Protein AF-A0A557P337-F1 (afdb_monomer)

Foldseek 3Di:
DDDDDDDPDPPPDPPDPDDCPPDVPSNVVVVVVPDVVPDPPVPPPPVVVVCLVVQLLVLQLVLLLLLQVLLVVQWDDDPVQDPVQVCQQACWDPDPPTFHHPVNVLSVCQLVQHKWKWFWDADPPHDQHTGTDTCRPPPCPVVDDVLRIFIDGRNVVCLNVLSSVLSSLLSVLVVVVVVLVVLLVDKDKDDPPVVVQVVPPVSVVVVVVLVVQVVVCVVVVHDGDDDPRMDIDRDDRDCVVSVVSNVVSLVSVCVSQQADSCSSVVDDPDDVPCPCVVRVVSSNVSSVVCCVPRVQVSVCSSRVDGMDGHPDCVVVVVVVVVLVVLVPDPPDDPVVSVVVVCVVPVVVVVPDDD

Nearest PDB structures (foldseek):
  8hds-assembly1_A  TM=4.581E-01  e=1.142E-03  uncultured cyanophage
  8qsy-assembly1_PK  TM=4.538E-01  e=1.205E-03  Haloferax tailed virus 1
  8qsy-assembly1_PH  TM=4.447E-01  e=1.415E-03  Haloferax tailed virus 1
  8qqn-assembly1_PG  TM=3.996E-01  e=2.693E-03  Haloferax tailed virus 1
  8qsy-assembly1_PL  TM=4.474E-01  e=3.520E-03  Haloferax tailed virus 1

Mean predicted aligned error: 17.04 Å

Radius of gyration: 32.94 Å; Cα contacts (8 Å, |Δi|>4): 319; chains: 1; bounding box: 82×85×85 Å

Structure (mmCIF, N/CA/C/O backbone):
data_AF-A0A557P337-F1
#
_entry.id   AF-A0A557P337-F1
#
loop_
_atom_site.group_PDB
_atom_site.id
_atom_site.type_symbol
_atom_site.label_atom_id
_atom_site.label_alt_id
_atom_site.label_comp_id
_atom_site.label_asym_id
_atom_site.label_entity_id
_atom_site.label_seq_id
_atom_site.pdbx_PDB_ins_code
_atom_site.Cartn_x
_atom_site.Cartn_y
_atom_site.Cartn_z
_atom_site.occupancy
_atom_site.B_iso_or_equiv
_atom_site.auth_seq_id
_atom_site.auth_comp_id
_atom_site.auth_asym_id
_atom_site.auth_atom_id
_atom_site.pdbx_PDB_model_num
ATOM 1 N N . MET A 1 1 ? -31.106 -47.497 -1.780 1.00 34.94 1 MET A N 1
ATOM 2 C CA . MET A 1 1 ? -29.790 -46.966 -2.194 1.00 34.94 1 MET A CA 1
ATOM 3 C C . MET A 1 1 ? -30.021 -45.484 -2.431 1.00 34.94 1 MET A C 1
ATOM 5 O O . MET A 1 1 ? -30.632 -45.158 -3.428 1.00 34.94 1 MET A O 1
ATOM 9 N N . GLY A 1 2 ? -29.837 -44.577 -1.480 1.00 29.23 2 GLY A N 1
ATOM 10 C CA . GLY A 1 2 ? -28.726 -44.469 -0.545 1.00 29.23 2 GLY A CA 1
ATOM 11 C C . GLY A 1 2 ? -27.628 -43.647 -1.212 1.00 29.23 2 GLY A C 1
ATOM 12 O O . GLY A 1 2 ? -26.842 -44.246 -1.936 1.00 29.23 2 GLY A O 1
ATOM 13 N N . LEU A 1 3 ? -27.640 -42.324 -0.988 1.00 29.17 3 LEU A N 1
ATOM 14 C CA . LEU A 1 3 ? -26.520 -41.493 -0.508 1.00 29.17 3 LEU A CA 1
ATOM 15 C C . LEU A 1 3 ? -26.587 -40.043 -1.027 1.00 29.17 3 LEU A C 1
ATOM 17 O O . LEU A 1 3 ? -26.638 -39.810 -2.231 1.00 29.17 3 LEU A O 1
ATOM 21 N N . TYR A 1 4 ? -26.474 -39.138 -0.050 1.00 33.56 4 TYR A N 1
ATOM 22 C CA . TYR A 1 4 ? -26.267 -37.685 -0.060 1.00 33.56 4 TYR A CA 1
ATOM 23 C C . TYR A 1 4 ? -27.489 -36.796 0.211 1.00 33.56 4 TYR A C 1
ATOM 25 O O . TYR A 1 4 ? -28.299 -36.492 -0.659 1.00 33.56 4 TYR A O 1
ATOM 33 N N . ASP A 1 5 ? -27.540 -36.434 1.496 1.00 32.97 5 ASP A N 1
ATOM 34 C CA . ASP A 1 5 ? -28.422 -35.531 2.220 1.00 32.97 5 ASP A CA 1
ATOM 35 C C . ASP A 1 5 ? -28.235 -34.057 1.822 1.00 32.97 5 ASP A C 1
ATOM 37 O O . ASP A 1 5 ? -27.108 -33.587 1.641 1.00 32.97 5 ASP A O 1
ATOM 41 N N . ASP A 1 6 ? -29.352 -33.329 1.783 1.00 35.75 6 ASP A N 1
ATOM 42 C CA . ASP A 1 6 ? -29.412 -31.866 1.827 1.00 35.75 6 ASP A CA 1
ATOM 43 C C . ASP A 1 6 ? -29.205 -31.355 3.273 1.00 35.75 6 ASP A C 1
ATOM 45 O O . ASP A 1 6 ? -29.556 -32.043 4.239 1.00 35.75 6 ASP A O 1
ATOM 49 N N . PRO A 1 7 ? -28.645 -30.146 3.465 1.00 35.78 7 PRO A N 1
ATOM 50 C CA . PRO A 1 7 ? -28.225 -29.650 4.768 1.00 35.78 7 PRO A CA 1
ATOM 51 C C . PRO A 1 7 ? -29.426 -29.140 5.576 1.00 35.78 7 PRO A C 1
ATOM 53 O O . PRO A 1 7 ? -29.801 -27.969 5.510 1.00 35.78 7 PRO A O 1
ATOM 56 N N . GLU A 1 8 ? -30.018 -30.009 6.393 1.00 33.16 8 GLU A N 1
ATOM 57 C CA . GLU A 1 8 ? -30.943 -29.570 7.434 1.00 33.16 8 GLU A CA 1
ATOM 58 C C . GLU A 1 8 ? -30.186 -28.829 8.547 1.00 33.16 8 GLU A C 1
ATOM 60 O O . GLU A 1 8 ? -29.365 -29.388 9.279 1.00 33.16 8 GLU A O 1
ATOM 65 N N . ASN A 1 9 ? -30.499 -27.536 8.649 1.00 34.59 9 ASN A N 1
ATOM 66 C CA . ASN A 1 9 ? -30.406 -26.674 9.824 1.00 34.59 9 ASN A CA 1
ATOM 67 C C . ASN A 1 9 ? -30.289 -27.436 11.158 1.00 34.59 9 ASN A C 1
ATOM 69 O O . ASN A 1 9 ? -31.284 -27.710 11.828 1.00 34.59 9 ASN A O 1
ATOM 73 N N . LYS A 1 10 ? -29.059 -27.651 11.632 1.00 34.62 10 LYS A N 1
ATOM 74 C CA . LYS A 1 10 ? -28.784 -27.859 13.060 1.00 34.62 10 LYS A CA 1
ATOM 75 C C . LYS A 1 10 ? -28.657 -26.505 13.756 1.00 34.62 10 LYS A C 1
ATOM 77 O O . LYS A 1 10 ? -27.609 -26.158 14.291 1.00 34.62 10 LYS A O 1
ATOM 82 N N . ALA A 1 11 ? -29.745 -25.739 13.747 1.00 31.20 11 ALA A N 1
ATOM 83 C CA . ALA A 1 11 ? -29.981 -24.759 14.793 1.00 31.20 11 ALA A CA 1
ATOM 84 C C . ALA A 1 11 ? -30.414 -25.560 16.023 1.00 31.20 11 ALA A C 1
ATOM 86 O O . ALA A 1 11 ? -31.522 -26.095 16.064 1.00 31.20 11 ALA A O 1
ATOM 87 N N . GLY A 1 12 ? -29.499 -25.719 16.981 1.00 31.58 12 GLY A N 1
ATOM 88 C CA . GLY A 1 12 ? -29.826 -26.276 18.286 1.00 31.58 12 GLY A CA 1
ATOM 89 C C . GLY A 1 12 ? -31.036 -25.540 18.852 1.00 31.58 12 GLY A C 1
ATOM 90 O O . GLY A 1 12 ? -31.069 -24.309 18.872 1.00 31.58 12 GLY A O 1
ATOM 91 N N . SER A 1 13 ? -32.047 -26.308 19.238 1.00 29.91 13 SER A N 1
ATOM 92 C CA . SER A 1 13 ? -33.270 -25.836 19.871 1.00 29.91 13 SER A CA 1
ATOM 93 C C . SER A 1 13 ? -32.951 -24.784 20.943 1.00 29.91 13 SER A C 1
ATOM 95 O O . SER A 1 13 ? -32.112 -25.057 21.805 1.00 29.91 13 SER A O 1
ATOM 97 N N . PRO A 1 14 ? -33.602 -23.607 20.957 1.00 35.69 14 PRO A N 1
ATOM 98 C CA . PRO A 1 14 ? -33.533 -22.728 22.108 1.00 35.69 14 PRO A CA 1
ATOM 99 C C . PRO A 1 14 ? -34.374 -23.389 23.200 1.00 35.69 14 PRO A C 1
ATOM 101 O O . PRO A 1 14 ? -35.597 -23.232 23.239 1.00 35.69 14 PRO A O 1
ATOM 104 N N . GLU A 1 15 ? -33.745 -24.207 24.046 1.00 41.22 15 GLU A N 1
ATOM 105 C CA . GLU A 1 15 ? -34.400 -24.700 25.251 1.00 41.22 15 GLU A CA 1
ATOM 106 C C . GLU A 1 15 ? -34.878 -23.483 26.044 1.00 41.22 15 GLU A C 1
ATOM 108 O O . GLU A 1 15 ? -34.106 -22.622 26.468 1.00 41.22 15 GLU A O 1
ATOM 113 N N . SER A 1 16 ? -36.200 -23.368 26.151 1.00 48.81 16 SER A N 1
ATOM 114 C CA . SER A 1 16 ? -36.841 -22.308 26.913 1.00 48.81 16 SER A CA 1
ATOM 115 C C . SER A 1 16 ? -36.387 -22.411 28.372 1.00 48.81 16 SER A C 1
ATOM 117 O O . SER A 1 16 ? -36.242 -23.529 28.875 1.00 48.81 16 SER A O 1
ATOM 119 N N . PRO A 1 17 ? -36.164 -21.286 29.073 1.00 47.34 17 PRO A N 1
ATOM 120 C CA . PRO A 1 17 ? -35.697 -21.327 30.452 1.00 47.34 17 PRO A CA 1
ATOM 121 C C . PRO A 1 17 ? -36.649 -22.171 31.321 1.00 47.34 17 PRO A C 1
ATOM 123 O O . PRO A 1 17 ? -37.870 -22.045 31.177 1.00 47.34 17 PRO A O 1
ATOM 126 N N . PRO A 1 18 ? -36.115 -23.030 32.213 1.00 49.88 18 PRO A N 1
ATOM 127 C CA . PRO A 1 18 ? -36.917 -23.965 32.989 1.00 49.88 18 PRO A CA 1
ATOM 128 C C . PRO A 1 18 ? -37.924 -23.231 33.878 1.00 49.88 18 PRO A C 1
ATOM 130 O O . PRO A 1 18 ? -37.608 -22.238 34.540 1.00 49.88 18 PRO A O 1
ATOM 133 N N . ASP A 1 19 ? -39.159 -23.733 33.875 1.00 50.38 19 ASP A N 1
ATOM 134 C CA . ASP A 1 19 ? -40.293 -23.103 34.541 1.00 50.38 19 ASP A CA 1
ATOM 135 C C . ASP A 1 19 ? -40.107 -23.080 36.070 1.00 50.38 19 ASP A C 1
ATOM 137 O O . ASP A 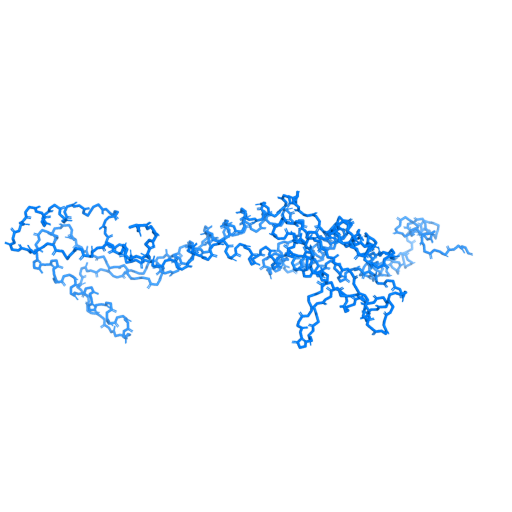1 19 ? -39.853 -24.113 36.704 1.00 50.38 19 ASP A O 1
ATOM 141 N N . LYS A 1 20 ? -40.292 -21.897 36.675 1.00 50.53 20 LYS A N 1
ATOM 142 C CA . LYS A 1 20 ? -40.057 -21.592 38.104 1.00 50.53 20 LYS A CA 1
ATOM 143 C C . LYS A 1 20 ? -40.798 -22.523 39.068 1.00 50.53 20 LYS A C 1
ATOM 145 O O . LYS A 1 20 ? -40.439 -22.581 40.242 1.00 50.53 20 LYS A O 1
ATOM 150 N N . LYS A 1 21 ? -41.858 -23.191 38.607 1.00 52.50 21 LYS A N 1
ATOM 151 C CA . LYS A 1 21 ? -42.740 -24.018 39.441 1.00 52.50 21 LYS A CA 1
ATOM 152 C C . LYS A 1 21 ? -42.392 -25.505 39.460 1.00 52.50 21 LYS A C 1
ATOM 154 O O . LYS A 1 21 ? -42.873 -26.194 40.351 1.00 52.50 21 LYS A O 1
ATOM 159 N N . SER A 1 22 ? -41.601 -26.003 38.508 1.00 50.44 22 SER A N 1
ATOM 160 C CA . SER A 1 22 ? -41.441 -27.454 38.322 1.00 50.44 22 SER A CA 1
ATOM 161 C C . SER A 1 22 ? -40.124 -28.018 38.852 1.00 50.44 22 SER A C 1
ATOM 163 O O . SER A 1 22 ? -40.104 -29.171 39.263 1.00 50.44 22 SER A O 1
ATOM 165 N N . ASN A 1 23 ? -39.045 -27.225 38.908 1.00 51.19 23 ASN A N 1
ATOM 166 C CA . ASN A 1 23 ? -37.750 -27.699 39.406 1.00 51.19 23 ASN A CA 1
ATOM 167 C C . ASN A 1 23 ? -36.907 -26.568 40.010 1.00 51.19 23 ASN A C 1
ATOM 169 O O . ASN A 1 23 ? -36.092 -25.929 39.340 1.00 51.19 23 ASN A O 1
ATOM 173 N N . PHE A 1 24 ? -37.104 -26.336 41.309 1.00 46.44 24 PHE A N 1
ATOM 174 C CA . PHE A 1 24 ? -36.411 -25.294 42.065 1.00 46.44 24 PHE A CA 1
ATOM 175 C C . PHE A 1 24 ? -34.887 -25.490 42.070 1.00 46.44 24 PHE A C 1
ATOM 177 O O . PHE A 1 24 ? -34.169 -24.518 41.889 1.00 46.44 24 PHE A O 1
ATOM 184 N N . GLU A 1 25 ? -34.380 -26.722 42.181 1.00 49.88 25 GLU A N 1
ATOM 185 C CA . GLU A 1 25 ? -32.931 -27.001 42.190 1.00 49.88 25 GLU A CA 1
ATOM 186 C C . GLU A 1 25 ? -32.251 -26.709 40.845 1.00 49.88 25 GLU A C 1
ATOM 188 O O . GLU A 1 25 ? -31.155 -26.154 40.817 1.00 49.88 25 GLU A O 1
ATOM 193 N N . VAL A 1 26 ? -32.915 -27.000 39.721 1.00 54.56 26 VAL A N 1
ATOM 194 C CA . VAL A 1 26 ? -32.393 -26.700 38.374 1.00 54.56 26 VAL A CA 1
ATOM 195 C C . VAL A 1 26 ? -32.390 -25.190 38.126 1.00 54.56 26 VAL A C 1
ATOM 197 O O . VAL A 1 26 ? -31.407 -24.640 37.635 1.00 54.56 26 VAL A O 1
ATOM 200 N N . TYR A 1 27 ? -33.451 -24.497 38.544 1.00 47.91 27 TYR A N 1
ATOM 201 C CA . TYR A 1 27 ? -33.547 -23.039 38.465 1.00 47.91 27 TYR A CA 1
ATOM 202 C C . TYR A 1 27 ? -32.544 -22.332 39.401 1.00 47.91 27 TYR A C 1
ATOM 204 O O . TYR A 1 27 ? -31.962 -21.308 39.045 1.00 47.91 27 TYR A O 1
ATOM 212 N N . TYR A 1 28 ? -32.289 -22.889 40.587 1.00 49.00 28 TYR A N 1
ATOM 213 C CA . TYR A 1 28 ? -31.330 -22.356 41.556 1.00 49.00 28 TYR A CA 1
ATOM 214 C C . TYR A 1 28 ? -29.878 -22.573 41.105 1.00 49.00 28 TYR A C 1
ATOM 216 O O . TYR A 1 28 ? -29.055 -21.661 41.204 1.00 49.00 28 TYR A O 1
ATOM 224 N N . ASN A 1 29 ? -29.577 -23.735 40.517 1.00 51.06 29 ASN A N 1
ATOM 225 C CA . ASN A 1 29 ? -28.289 -24.004 39.880 1.00 51.06 29 ASN A CA 1
ATOM 226 C C . ASN A 1 29 ? -28.072 -23.131 38.632 1.00 51.06 29 ASN A C 1
ATOM 228 O O . ASN A 1 29 ? -26.958 -22.664 38.425 1.00 51.06 29 ASN A O 1
ATOM 232 N N . PHE A 1 30 ? -29.123 -22.813 37.867 1.00 51.03 30 PHE A N 1
ATOM 233 C CA . PHE A 1 30 ? -29.066 -21.849 36.758 1.00 51.03 30 PHE A CA 1
ATOM 234 C C . PHE A 1 30 ? -28.708 -20.423 37.223 1.00 51.03 30 PHE A C 1
ATOM 236 O O . PHE A 1 30 ? -27.922 -19.739 36.573 1.00 51.03 30 PHE A O 1
ATOM 243 N N . ILE A 1 31 ? -29.226 -19.973 38.373 1.00 47.53 31 ILE A N 1
ATOM 244 C CA . ILE A 1 31 ? -28.885 -18.655 38.941 1.00 47.53 31 ILE A CA 1
ATOM 245 C C . ILE A 1 31 ? -27.456 -18.634 39.498 1.00 47.53 31 ILE A C 1
ATOM 247 O O . ILE A 1 31 ? -26.733 -17.666 39.269 1.00 47.53 31 ILE A O 1
ATOM 251 N N . ARG A 1 32 ? -27.022 -19.696 40.192 1.00 43.66 32 ARG A N 1
ATOM 252 C CA . ARG A 1 32 ? -25.643 -19.821 40.703 1.00 43.66 32 ARG A CA 1
ATOM 253 C C . ARG A 1 32 ? -24.601 -20.004 39.602 1.00 43.66 32 ARG A C 1
ATOM 255 O O . ARG A 1 32 ? -23.463 -19.592 39.791 1.00 43.66 32 ARG A O 1
ATOM 262 N N . ALA A 1 33 ? -24.983 -20.585 38.464 1.00 40.66 33 ALA A N 1
ATOM 263 C CA . ALA A 1 33 ? -24.116 -20.750 37.301 1.00 40.66 33 ALA A CA 1
ATOM 264 C C . ALA A 1 33 ? -23.772 -19.425 36.600 1.00 40.66 33 ALA A C 1
ATOM 266 O O . ALA A 1 33 ? -22.958 -19.433 35.678 1.00 40.66 33 ALA A O 1
ATOM 267 N N . LYS A 1 34 ? -24.318 -18.283 37.045 1.00 41.25 34 LYS A N 1
ATOM 268 C CA . LYS A 1 34 ? -23.839 -16.949 36.665 1.00 41.25 34 LYS A CA 1
ATOM 269 C C . LYS A 1 34 ? -22.479 -16.639 37.311 1.00 41.25 34 LYS A C 1
ATOM 271 O O . LYS A 1 34 ? -22.347 -15.702 38.095 1.00 41.25 34 LYS A O 1
ATOM 276 N N . SER A 1 35 ? -21.450 -17.400 36.935 1.00 41.38 35 SER A N 1
ATOM 277 C CA . SER A 1 35 ? -20.101 -16.839 36.813 1.00 41.38 35 SER A CA 1
ATOM 278 C C . SER A 1 35 ? -20.183 -15.568 35.953 1.00 41.38 35 SER A C 1
ATOM 280 O O . SER A 1 35 ? -21.056 -15.498 35.083 1.00 41.38 35 SER A O 1
ATOM 282 N N . PRO A 1 36 ? -19.293 -14.576 36.133 1.00 41.41 36 PRO A N 1
ATOM 283 C CA . PRO A 1 36 ? -19.249 -13.376 35.287 1.00 41.41 36 PRO A CA 1
ATOM 284 C C . PRO A 1 36 ? -19.250 -13.692 33.778 1.00 41.41 36 PRO A C 1
ATOM 286 O O . PRO A 1 36 ? -19.770 -12.918 32.983 1.00 41.41 36 PRO A O 1
ATOM 289 N N . GLU A 1 37 ? -18.738 -14.869 33.413 1.00 40.44 37 GLU A N 1
ATOM 290 C CA . GLU A 1 37 ? -18.695 -15.450 32.065 1.00 40.44 37 GLU A CA 1
ATOM 291 C C . GLU A 1 37 ? -20.073 -15.838 31.483 1.00 40.44 37 GLU A C 1
ATOM 293 O O . GLU A 1 37 ? -20.232 -15.875 30.269 1.00 40.44 37 GLU A O 1
ATOM 298 N N . ASN A 1 38 ? -21.078 -16.095 32.331 1.00 37.69 38 ASN A N 1
ATOM 299 C CA . ASN A 1 38 ? -22.418 -16.583 31.961 1.00 37.69 38 ASN A CA 1
ATOM 300 C C . ASN A 1 38 ? -23.526 -15.535 32.163 1.00 37.69 38 ASN A C 1
ATOM 302 O O . ASN A 1 38 ? -24.721 -15.846 32.086 1.00 37.69 38 ASN A O 1
ATOM 306 N N . LEU A 1 39 ? -23.166 -14.280 32.449 1.00 38.19 39 LEU A N 1
ATOM 307 C CA . LEU A 1 39 ? -24.101 -13.177 32.248 1.00 38.19 39 LEU A CA 1
ATOM 308 C C . LEU A 1 39 ? -24.480 -13.152 30.761 1.00 38.19 39 LEU A C 1
ATOM 310 O O . LEU A 1 39 ? -23.627 -13.467 29.931 1.00 38.19 39 LEU A O 1
ATOM 314 N N . PRO A 1 40 ? -25.724 -12.795 30.387 1.00 33.44 40 PRO A N 1
ATOM 315 C CA . PRO A 1 40 ? -26.016 -12.501 28.998 1.00 33.44 40 PRO A CA 1
ATOM 316 C C . PRO A 1 40 ? -25.141 -11.309 28.623 1.00 33.44 40 PRO A C 1
ATOM 318 O O . PRO A 1 40 ? -25.496 -10.155 28.867 1.00 33.44 40 PRO A O 1
ATOM 321 N N . VAL A 1 41 ? -23.973 -11.601 28.048 1.00 37.94 41 VAL A N 1
ATOM 322 C CA . VAL A 1 41 ? -23.328 -10.718 27.097 1.00 37.94 41 VAL A CA 1
ATOM 323 C C . VAL A 1 41 ? -24.462 -10.422 26.141 1.00 37.94 41 VAL A C 1
ATOM 325 O O . VAL A 1 41 ? -24.949 -11.329 25.463 1.00 37.94 41 VAL A O 1
ATOM 328 N N . ILE A 1 42 ? -24.995 -9.198 26.206 1.00 31.62 42 ILE A N 1
ATOM 329 C CA . ILE A 1 42 ? -25.848 -8.670 25.150 1.00 31.62 42 ILE A CA 1
ATOM 330 C C . ILE A 1 42 ? -25.021 -8.970 23.925 1.00 31.62 42 ILE A C 1
ATOM 332 O O . ILE A 1 42 ? -23.938 -8.403 23.822 1.00 31.62 42 ILE A O 1
ATOM 336 N N . THR A 1 43 ? -25.432 -9.973 23.149 1.00 33.75 43 THR A N 1
ATOM 337 C CA . THR A 1 43 ? -24.638 -10.532 22.068 1.00 33.75 43 THR A CA 1
ATOM 338 C C . THR A 1 43 ? -24.225 -9.350 21.222 1.00 33.75 43 THR A C 1
ATOM 340 O O . THR A 1 43 ? -25.038 -8.824 20.459 1.00 33.75 43 THR A O 1
ATOM 343 N N . GLU A 1 44 ? -22.989 -8.886 21.407 1.00 34.56 44 GLU A N 1
ATOM 344 C CA . GLU A 1 44 ? -22.312 -8.115 20.399 1.00 34.56 44 GLU A CA 1
ATOM 345 C C . GLU A 1 44 ? -22.191 -9.146 19.293 1.00 34.56 44 GLU A C 1
ATOM 347 O O . GLU A 1 44 ? -21.296 -9.985 19.272 1.00 34.56 44 GLU A O 1
ATOM 352 N N . PHE A 1 45 ? -23.188 -9.149 18.409 1.00 34.78 45 PHE A N 1
ATOM 353 C CA . PHE A 1 45 ? -22.917 -9.464 17.030 1.00 34.78 45 PHE A CA 1
ATOM 354 C C . PHE A 1 45 ? -21.740 -8.552 16.718 1.00 34.78 45 PHE A C 1
ATOM 356 O O . PHE A 1 45 ? -21.904 -7.331 16.728 1.00 34.78 45 PHE A O 1
ATOM 363 N N . ASP A 1 46 ? -20.543 -9.123 16.662 1.00 42.44 46 ASP A N 1
ATOM 364 C CA . ASP A 1 46 ? -19.341 -8.384 16.351 1.00 42.44 46 ASP A CA 1
ATOM 365 C C . ASP A 1 46 ? -19.187 -8.476 14.833 1.00 42.44 46 ASP A C 1
ATOM 367 O O . ASP A 1 46 ? -18.542 -9.406 14.338 1.00 42.44 46 ASP A O 1
ATOM 371 N N . PRO A 1 47 ? -19.824 -7.581 14.044 1.00 42.59 47 PRO A N 1
ATOM 372 C CA . PRO A 1 47 ? -19.665 -7.587 12.595 1.00 42.59 47 PRO A CA 1
ATOM 373 C C . PRO A 1 47 ? -18.193 -7.412 12.194 1.00 42.59 47 PRO A C 1
ATOM 375 O O . PRO A 1 47 ? -17.854 -7.642 11.036 1.00 42.59 47 PRO A O 1
ATOM 378 N N . PHE A 1 48 ? -17.316 -7.035 13.136 1.00 50.41 48 PHE A N 1
ATOM 379 C CA . PHE A 1 48 ? -15.891 -6.866 12.923 1.00 50.41 48 PHE A CA 1
ATOM 380 C C . PHE A 1 48 ? -15.128 -8.199 12.850 1.00 50.41 48 PHE A C 1
ATOM 382 O O . PHE A 1 48 ? -14.149 -8.276 12.117 1.00 50.41 48 PHE A O 1
ATOM 389 N N . ALA A 1 49 ? -15.589 -9.291 13.470 1.00 47.06 49 ALA A N 1
ATOM 390 C CA . ALA A 1 49 ? -14.879 -10.574 13.374 1.00 47.06 49 ALA A CA 1
ATOM 391 C C . ALA A 1 49 ? -14.835 -11.120 11.928 1.00 47.06 49 ALA A C 1
ATOM 393 O O . ALA A 1 49 ? -13.792 -11.579 11.468 1.00 47.06 49 ALA A O 1
ATOM 394 N N . LEU A 1 50 ? -15.936 -10.981 11.175 1.00 49.12 50 LEU A N 1
ATOM 395 C CA . LEU A 1 50 ? -16.006 -11.295 9.736 1.00 49.12 50 LEU A CA 1
ATOM 396 C C . LEU A 1 50 ? -15.323 -10.232 8.854 1.00 49.12 50 LEU A C 1
ATOM 398 O O . LEU A 1 50 ? -15.062 -10.480 7.679 1.00 49.12 50 LEU A O 1
ATOM 402 N N . ALA A 1 51 ? -15.038 -9.051 9.406 1.00 66.19 51 ALA A N 1
ATOM 403 C CA . ALA A 1 51 ? -14.414 -7.948 8.689 1.00 66.19 51 ALA A CA 1
ATOM 404 C C . ALA A 1 51 ? -12.895 -7.868 8.885 1.00 66.19 51 ALA A C 1
ATOM 406 O O . ALA A 1 51 ? -12.277 -7.111 8.150 1.00 66.19 51 ALA A O 1
ATOM 407 N N . ARG A 1 52 ? -12.280 -8.613 9.819 1.00 79.31 52 ARG A N 1
ATOM 408 C CA . ARG A 1 52 ? -10.834 -8.500 10.100 1.00 79.31 52 ARG A CA 1
ATOM 409 C C . ARG A 1 52 ? -9.986 -8.823 8.875 1.00 79.31 52 ARG A C 1
ATOM 411 O O . ARG A 1 52 ? -9.240 -7.967 8.421 1.00 79.31 52 ARG A O 1
ATOM 418 N N . THR A 1 53 ? -10.141 -10.021 8.312 1.00 78.94 53 THR A N 1
ATOM 419 C CA . THR A 1 53 ? -9.385 -10.447 7.122 1.00 78.94 53 THR A CA 1
ATOM 420 C C . THR A 1 53 ? -9.640 -9.506 5.951 1.00 78.94 53 THR A C 1
ATOM 422 O O . THR A 1 53 ? -8.708 -8.956 5.382 1.00 78.94 53 THR A O 1
ATOM 425 N N . ARG A 1 54 ? -10.913 -9.195 5.683 1.00 77.88 54 ARG A N 1
ATOM 426 C CA . ARG A 1 54 ? -11.297 -8.279 4.604 1.00 77.88 54 ARG A CA 1
ATOM 427 C C . ARG A 1 54 ? -10.762 -6.856 4.800 1.00 77.88 54 ARG A C 1
ATOM 429 O O . ARG A 1 54 ? -10.435 -6.188 3.828 1.00 77.88 54 ARG A O 1
ATOM 436 N N . TYR A 1 55 ? -10.697 -6.369 6.037 1.00 81.75 55 TYR A N 1
ATOM 437 C CA . TYR A 1 55 ? -10.104 -5.074 6.363 1.00 81.75 55 TYR A CA 1
ATOM 438 C C . TYR A 1 55 ? -8.608 -5.081 6.069 1.00 81.75 55 TYR A C 1
ATOM 440 O O . TYR A 1 55 ? -8.126 -4.150 5.433 1.00 81.75 55 TYR A O 1
ATOM 448 N N . ILE A 1 56 ? -7.899 -6.126 6.505 1.00 84.56 56 ILE A N 1
ATOM 449 C CA . ILE A 1 56 ? -6.461 -6.284 6.275 1.00 84.56 56 ILE A CA 1
ATOM 450 C C . ILE A 1 56 ? -6.177 -6.324 4.768 1.00 84.56 56 ILE A C 1
ATOM 452 O O . ILE A 1 56 ? -5.386 -5.517 4.289 1.00 84.56 56 ILE A O 1
ATOM 456 N N . GLU A 1 57 ? -6.893 -7.164 4.015 1.00 83.50 57 GLU A N 1
ATOM 457 C CA . GLU A 1 57 ? -6.780 -7.262 2.552 1.00 83.50 57 GLU A CA 1
ATOM 458 C C . GLU A 1 57 ? -6.989 -5.902 1.868 1.00 83.50 57 GLU A C 1
ATOM 460 O O . GLU A 1 57 ? -6.178 -5.473 1.047 1.00 83.50 57 GLU A O 1
ATOM 465 N N . ILE A 1 58 ? -8.068 -5.188 2.217 1.00 81.00 58 ILE A N 1
ATOM 466 C CA . ILE A 1 58 ? -8.361 -3.866 1.645 1.00 81.00 58 ILE A CA 1
ATOM 467 C C . ILE A 1 58 ? -7.265 -2.864 2.018 1.00 81.00 58 ILE A C 1
ATOM 469 O O . ILE A 1 58 ? -6.803 -2.125 1.154 1.00 81.00 58 ILE A O 1
ATOM 473 N N . ALA A 1 59 ? -6.828 -2.836 3.278 1.00 84.38 59 ALA A N 1
ATOM 474 C CA . ALA A 1 59 ? -5.826 -1.887 3.753 1.00 84.38 59 ALA A CA 1
ATOM 475 C C . ALA A 1 59 ? -4.461 -2.097 3.080 1.00 84.38 59 ALA A C 1
ATOM 477 O O . ALA A 1 59 ? -3.818 -1.124 2.686 1.00 84.38 59 ALA A O 1
ATOM 478 N N . ILE A 1 60 ? -4.044 -3.353 2.895 1.00 88.00 60 ILE A N 1
ATOM 479 C CA . ILE A 1 60 ? -2.808 -3.706 2.187 1.00 88.00 60 ILE A CA 1
ATOM 480 C C . ILE A 1 60 ? -2.902 -3.316 0.713 1.00 88.00 60 ILE A C 1
ATOM 482 O O . ILE A 1 60 ? -1.997 -2.655 0.202 1.00 88.00 60 ILE A O 1
ATOM 486 N N . ARG A 1 61 ? -4.006 -3.656 0.034 1.00 87.19 61 ARG A N 1
ATOM 487 C CA . ARG A 1 61 ? -4.218 -3.297 -1.378 1.00 87.19 61 ARG A CA 1
ATOM 488 C C . ARG A 1 61 ? -4.224 -1.787 -1.592 1.00 87.19 61 ARG A C 1
ATOM 490 O O . ARG A 1 61 ? -3.582 -1.303 -2.518 1.00 87.19 61 ARG A O 1
ATOM 497 N N . GLU A 1 62 ? -4.895 -1.035 -0.724 1.00 84.12 62 GLU A N 1
ATOM 498 C CA . GLU A 1 62 ? -4.897 0.433 -0.758 1.00 84.12 62 GLU A CA 1
ATOM 499 C C . GLU A 1 62 ? -3.497 1.012 -0.513 1.00 84.12 62 GLU A C 1
ATOM 501 O O . GLU A 1 62 ? -3.072 1.935 -1.212 1.00 84.12 62 GLU A O 1
ATOM 506 N N . LEU A 1 63 ? -2.741 0.449 0.438 1.00 86.75 63 LEU A N 1
ATOM 507 C CA . LEU A 1 63 ? -1.368 0.869 0.701 1.00 86.75 63 LEU A CA 1
ATOM 508 C C . LEU A 1 63 ? -0.467 0.611 -0.513 1.00 86.75 63 LEU A C 1
ATOM 510 O O . LEU A 1 63 ? 0.218 1.532 -0.955 1.00 86.75 63 LEU A O 1
ATOM 514 N N . TYR A 1 64 ? -0.488 -0.594 -1.086 1.00 91.44 64 TYR A N 1
ATOM 515 C CA . TYR A 1 64 ? 0.305 -0.906 -2.276 1.00 91.44 64 TYR A CA 1
ATOM 516 C C . TYR A 1 64 ? -0.119 -0.093 -3.490 1.00 91.44 64 TYR A C 1
ATOM 518 O O . TYR A 1 64 ? 0.749 0.427 -4.184 1.00 91.44 64 TYR A O 1
ATOM 526 N N . SER A 1 65 ? -1.421 0.101 -3.703 1.00 87.19 65 SER A N 1
ATOM 527 C CA . SER A 1 65 ? -1.946 1.004 -4.729 1.00 87.19 65 SER A CA 1
ATOM 528 C C . SER A 1 65 ? -1.335 2.397 -4.582 1.00 87.19 65 SER A C 1
ATOM 530 O O . SER A 1 65 ? -0.696 2.904 -5.507 1.00 87.19 65 SER A O 1
ATOM 532 N N . ARG A 1 66 ? -1.411 2.991 -3.384 1.00 86.88 66 ARG A N 1
ATOM 533 C CA . ARG A 1 66 ? -0.836 4.315 -3.127 1.00 86.88 66 ARG A CA 1
ATOM 534 C C . ARG A 1 66 ? 0.673 4.342 -3.369 1.00 86.88 66 ARG A C 1
ATOM 536 O O . ARG A 1 66 ? 1.153 5.282 -4.002 1.00 86.88 66 ARG A O 1
ATOM 543 N N . ILE A 1 67 ? 1.417 3.348 -2.879 1.00 89.81 67 ILE A N 1
ATOM 544 C CA . ILE A 1 67 ? 2.872 3.242 -3.080 1.00 89.81 67 ILE A CA 1
ATOM 545 C C . ILE A 1 67 ? 3.184 3.196 -4.576 1.00 89.81 67 ILE A C 1
ATOM 547 O O . ILE A 1 67 ? 3.957 4.018 -5.061 1.00 89.81 67 ILE A O 1
ATOM 551 N N . MET A 1 68 ? 2.556 2.284 -5.316 1.00 91.44 68 MET A N 1
ATOM 552 C CA . MET A 1 68 ? 2.840 2.076 -6.730 1.00 91.44 68 MET A CA 1
ATOM 553 C C . MET A 1 68 ? 2.481 3.293 -7.587 1.00 91.44 68 MET A C 1
ATOM 555 O O . MET A 1 68 ? 3.293 3.710 -8.410 1.00 91.44 68 MET A O 1
ATOM 559 N N . TYR A 1 69 ? 1.318 3.914 -7.371 1.00 89.69 69 TYR A N 1
ATOM 560 C CA . TYR A 1 69 ? 0.936 5.121 -8.110 1.00 89.69 69 TYR A CA 1
ATOM 561 C C . TYR A 1 69 ? 1.830 6.320 -7.773 1.00 89.69 69 TYR A C 1
ATOM 563 O O . TYR A 1 69 ? 2.246 7.038 -8.677 1.00 89.69 69 TYR A O 1
ATOM 571 N N . THR A 1 70 ? 2.225 6.483 -6.506 1.00 87.38 70 THR A N 1
ATOM 572 C CA . THR A 1 70 ? 3.199 7.521 -6.118 1.00 87.38 70 THR A CA 1
ATOM 573 C C . THR A 1 70 ? 4.564 7.274 -6.762 1.00 87.38 70 THR A C 1
ATOM 575 O O . THR A 1 70 ? 5.278 8.211 -7.117 1.00 87.38 70 THR A O 1
ATOM 578 N N . THR A 1 71 ? 4.960 6.011 -6.910 1.00 88.62 71 THR A N 1
ATOM 579 C CA . THR A 1 71 ? 6.194 5.651 -7.609 1.00 88.62 71 THR A CA 1
ATOM 580 C C . THR A 1 71 ? 6.085 5.913 -9.112 1.00 88.62 71 THR A C 1
ATOM 582 O O . THR A 1 71 ? 7.033 6.431 -9.690 1.00 88.62 71 THR A O 1
ATOM 585 N N . LEU A 1 72 ? 4.940 5.644 -9.747 1.00 88.50 72 LEU A N 1
ATOM 586 C CA . LEU A 1 72 ? 4.717 5.962 -11.164 1.00 88.50 72 LEU A CA 1
ATOM 587 C C . LEU A 1 72 ? 4.844 7.459 -11.469 1.00 88.50 72 LEU A C 1
ATOM 589 O O . LEU A 1 72 ? 5.370 7.819 -12.521 1.00 88.50 72 LEU A O 1
ATOM 593 N N . ASP A 1 73 ? 4.414 8.332 -10.558 1.00 85.94 73 ASP A N 1
ATOM 594 C CA . ASP A 1 73 ? 4.467 9.783 -10.771 1.00 85.94 73 ASP A CA 1
ATOM 595 C C . ASP A 1 73 ? 5.899 10.304 -10.981 1.00 85.94 73 ASP A C 1
ATOM 597 O O . ASP A 1 73 ? 6.113 11.264 -11.733 1.00 85.94 73 ASP A O 1
ATOM 601 N N . ILE A 1 74 ? 6.896 9.646 -10.378 1.00 85.75 74 ILE A N 1
ATOM 602 C CA . ILE A 1 74 ? 8.312 10.005 -10.528 1.00 85.75 74 ILE A CA 1
ATOM 603 C C . ILE A 1 74 ? 8.991 9.331 -11.727 1.00 85.75 74 ILE A C 1
ATOM 605 O O . ILE A 1 74 ? 10.155 9.622 -11.987 1.00 85.75 74 ILE A O 1
ATOM 609 N N . VAL A 1 75 ? 8.304 8.465 -12.478 1.00 87.25 75 VAL A N 1
ATOM 610 C CA . VAL A 1 75 ? 8.871 7.794 -13.658 1.00 87.25 75 VAL A CA 1
ATOM 611 C C . VAL A 1 75 ? 8.834 8.724 -14.870 1.00 87.25 75 VAL A C 1
ATOM 613 O O . VAL A 1 75 ? 7.813 9.350 -15.169 1.00 87.25 75 VAL A O 1
ATOM 616 N N . SER A 1 76 ? 9.961 8.824 -15.571 1.00 86.81 76 SER A N 1
ATOM 617 C CA . SER A 1 76 ? 10.076 9.483 -16.868 1.00 86.81 76 SER A CA 1
ATOM 618 C C . SER A 1 76 ? 9.616 8.522 -17.961 1.00 86.81 76 SER A C 1
ATOM 620 O O . SER A 1 76 ? 10.078 7.385 -18.031 1.00 86.81 76 SER A O 1
ATOM 622 N N . ILE A 1 77 ? 8.673 8.963 -18.792 1.00 87.75 77 ILE A N 1
ATOM 623 C CA . ILE A 1 77 ? 8.109 8.139 -19.865 1.00 87.75 77 ILE A CA 1
ATOM 624 C C . ILE A 1 77 ? 8.939 8.385 -21.131 1.00 87.75 77 ILE A C 1
ATOM 626 O O . ILE A 1 77 ? 8.998 9.538 -21.560 1.00 87.75 77 ILE A O 1
ATOM 630 N N . PRO A 1 78 ? 9.522 7.345 -21.753 1.00 86.44 78 PRO A N 1
ATOM 631 C CA . PRO A 1 78 ? 10.225 7.476 -23.025 1.00 86.44 78 PRO A CA 1
ATOM 632 C C . PRO A 1 78 ? 9.346 8.084 -24.125 1.00 86.44 78 PRO A C 1
ATOM 634 O O . PRO A 1 78 ? 8.184 7.692 -24.301 1.00 86.44 78 PRO A O 1
ATOM 637 N N . ASP A 1 79 ? 9.923 8.996 -24.910 1.00 83.19 79 ASP A N 1
ATOM 638 C CA . ASP A 1 79 ? 9.229 9.690 -26.006 1.00 83.19 79 ASP A CA 1
ATOM 639 C C . ASP A 1 79 ? 8.671 8.719 -27.055 1.00 83.19 79 ASP A C 1
ATOM 641 O O . ASP A 1 79 ? 7.610 8.959 -27.633 1.00 83.19 79 ASP A O 1
ATOM 645 N N . GLU A 1 80 ? 9.350 7.589 -27.258 1.00 84.50 80 GLU A N 1
ATOM 646 C CA . GLU A 1 80 ? 8.951 6.536 -28.193 1.00 84.50 80 GLU A CA 1
ATOM 647 C C . GLU A 1 80 ? 7.587 5.925 -27.842 1.00 84.50 80 GLU A C 1
ATOM 649 O O . GLU A 1 80 ? 6.811 5.570 -28.731 1.00 84.50 80 GLU A O 1
ATOM 654 N N . ILE A 1 81 ? 7.262 5.822 -26.550 1.00 84.50 81 ILE A N 1
ATOM 655 C CA . ILE A 1 81 ? 5.980 5.295 -26.070 1.00 84.50 81 ILE A CA 1
ATOM 656 C C . ILE A 1 81 ? 4.922 6.395 -26.126 1.00 84.50 81 ILE A C 1
ATOM 658 O O . ILE A 1 81 ? 3.821 6.184 -26.632 1.00 84.50 81 ILE A O 1
ATOM 662 N N . GLY A 1 82 ? 5.254 7.577 -25.607 1.00 83.25 82 GLY A N 1
ATOM 663 C CA . GLY A 1 82 ? 4.315 8.678 -25.439 1.00 83.25 82 GLY A CA 1
ATOM 664 C C . GLY A 1 82 ? 3.334 8.472 -24.273 1.00 83.25 82 GLY A C 1
ATOM 665 O O . GLY A 1 82 ? 2.838 7.380 -23.985 1.00 83.25 82 GLY A O 1
ATOM 666 N N . SER A 1 83 ? 2.988 9.570 -23.600 1.00 83.75 83 SER A N 1
ATOM 667 C CA . SER A 1 83 ? 2.168 9.568 -22.374 1.00 83.75 83 SER A CA 1
ATOM 668 C C . SER A 1 83 ? 0.763 8.970 -22.547 1.00 83.75 83 SER A C 1
ATOM 670 O O . SER A 1 83 ? 0.216 8.349 -21.632 1.00 83.75 83 SER A O 1
ATOM 672 N N . SER A 1 84 ? 0.165 9.115 -23.732 1.00 84.62 84 SER A N 1
ATOM 673 C CA . SER A 1 84 ? -1.164 8.567 -24.047 1.00 84.62 84 SER A CA 1
ATOM 674 C C . SER A 1 84 ? -1.172 7.036 -24.120 1.00 84.62 84 SER A C 1
ATOM 676 O O . SER A 1 84 ? -2.165 6.412 -23.750 1.00 84.62 84 SER A O 1
ATOM 678 N N . ASP A 1 85 ? -0.110 6.422 -24.634 1.00 85.44 85 ASP A N 1
ATOM 679 C CA . ASP A 1 85 ? -0.056 4.968 -24.811 1.00 85.44 85 ASP A CA 1
ATOM 680 C C . ASP A 1 85 ? 0.412 4.279 -23.527 1.00 85.44 85 ASP A C 1
ATOM 682 O O . ASP A 1 85 ? -0.163 3.258 -23.131 1.00 85.44 85 ASP A O 1
ATOM 686 N N . PHE A 1 86 ? 1.332 4.921 -22.800 1.00 87.25 86 PHE A N 1
ATOM 687 C CA . PHE A 1 86 ? 1.687 4.542 -21.437 1.00 87.25 86 PHE A CA 1
ATOM 688 C C . PHE A 1 86 ? 0.456 4.534 -20.521 1.00 87.25 86 PHE A C 1
ATOM 690 O O . PHE A 1 86 ? 0.147 3.519 -19.896 1.00 87.25 86 PHE A O 1
ATOM 697 N N . SER A 1 87 ? -0.312 5.630 -20.498 1.00 86.44 87 SER A N 1
ATOM 698 C CA . SER A 1 87 ? -1.454 5.748 -19.584 1.00 86.44 87 SER A CA 1
ATOM 699 C C . SER A 1 87 ? -2.549 4.710 -19.844 1.00 86.44 87 SER A C 1
ATOM 701 O O . SER A 1 87 ? -3.083 4.140 -18.898 1.00 86.44 87 SER A O 1
ATOM 703 N N . LYS A 1 88 ? -2.846 4.394 -21.111 1.00 85.69 88 LYS A N 1
ATOM 704 C CA . LYS A 1 88 ? -3.827 3.351 -21.459 1.00 85.69 88 LYS A CA 1
ATOM 705 C C . LYS A 1 88 ? -3.412 1.935 -21.080 1.00 85.69 88 LYS A C 1
ATOM 707 O O . LYS A 1 88 ? -4.277 1.070 -20.992 1.00 85.69 88 LYS A O 1
ATOM 712 N N . THR A 1 89 ? -2.114 1.702 -20.942 1.00 87.12 89 THR A N 1
ATOM 713 C CA . THR A 1 89 ? -1.563 0.390 -20.597 1.00 87.12 89 THR A CA 1
ATOM 714 C C . THR A 1 89 ? -1.464 0.222 -19.085 1.00 87.12 89 THR A C 1
ATOM 716 O O . THR A 1 89 ? -1.749 -0.849 -18.555 1.00 87.12 89 THR A O 1
ATOM 719 N N . VAL A 1 90 ? -1.051 1.280 -18.385 1.00 88.31 90 VAL A N 1
ATOM 720 C CA . VAL A 1 90 ? -0.727 1.232 -16.956 1.00 88.31 90 VAL A CA 1
ATOM 721 C C . VAL A 1 90 ? -1.950 1.458 -16.071 1.00 88.31 90 VAL A C 1
ATOM 723 O O . VAL A 1 90 ? -2.107 0.745 -15.079 1.00 88.31 90 VAL A O 1
ATOM 726 N N . TYR A 1 91 ? -2.821 2.406 -16.427 1.00 87.75 91 TYR A N 1
ATOM 727 C CA . TYR A 1 91 ? -4.007 2.747 -15.641 1.00 87.75 91 TYR A CA 1
ATOM 728 C C . TYR A 1 91 ? -5.251 2.017 -16.143 1.00 87.75 91 TYR A C 1
ATOM 730 O O . TYR A 1 91 ? -5.363 1.656 -17.317 1.00 87.75 91 TYR A O 1
ATOM 738 N N . ASP A 1 92 ? -6.215 1.849 -15.243 1.00 83.81 92 ASP A N 1
ATOM 739 C CA . ASP A 1 92 ? -7.518 1.294 -15.576 1.00 83.81 92 ASP A CA 1
ATOM 740 C C . ASP A 1 92 ? -8.254 2.176 -16.581 1.00 83.81 92 ASP A C 1
ATOM 742 O O . ASP A 1 92 ? -8.291 3.406 -16.486 1.00 83.81 92 ASP A O 1
ATOM 746 N N . THR A 1 93 ? -8.892 1.534 -17.555 1.00 74.88 93 THR A N 1
ATOM 747 C CA . THR A 1 93 ? -9.686 2.252 -18.550 1.00 74.88 93 THR A CA 1
ATOM 748 C C . THR A 1 93 ? -11.136 2.388 -18.097 1.00 74.88 93 THR A C 1
ATOM 750 O O . THR A 1 93 ? -11.803 1.414 -17.743 1.00 74.88 93 THR A O 1
ATOM 753 N N . HIS A 1 94 ? -11.684 3.597 -18.215 1.00 69.06 94 HIS A N 1
ATOM 754 C CA . HIS A 1 94 ? -13.110 3.868 -18.002 1.00 69.06 94 HIS A CA 1
ATOM 755 C C . HIS A 1 94 ? -13.945 3.511 -19.247 1.00 69.06 94 HIS A C 1
ATOM 757 O O . HIS A 1 94 ? -14.651 4.343 -19.815 1.00 69.06 94 HIS A O 1
ATOM 763 N N . SER A 1 95 ? -13.808 2.271 -19.721 1.00 62.00 95 SER A N 1
ATOM 764 C CA . SER A 1 95 ? -14.527 1.726 -20.879 1.00 62.00 95 SER A CA 1
ATOM 765 C C . SER A 1 95 ? -15.756 0.899 -20.437 1.00 62.00 95 SER A C 1
ATOM 767 O O . SER A 1 95 ? -15.767 0.396 -19.314 1.00 62.00 95 SER A O 1
ATOM 769 N N . PRO A 1 96 ? -16.784 0.695 -21.295 1.00 56.59 96 PRO A N 1
ATOM 770 C CA . PRO A 1 96 ? -17.985 -0.093 -20.962 1.00 56.59 96 PRO A CA 1
ATOM 771 C C . PRO A 1 96 ? -17.691 -1.534 -20.520 1.00 56.59 96 PRO A C 1
ATOM 773 O O . PRO A 1 96 ? -18.476 -2.142 -19.800 1.00 56.59 96 PRO A O 1
ATOM 776 N N . LYS A 1 97 ? -16.557 -2.084 -20.964 1.00 64.19 97 LYS A N 1
ATOM 777 C CA . LYS A 1 97 ? -15.912 -3.239 -20.341 1.00 64.19 97 LYS A CA 1
ATOM 778 C C . LYS A 1 97 ? -14.710 -2.682 -19.595 1.00 64.19 97 LYS A C 1
ATOM 780 O O . LYS A 1 97 ? -13.772 -2.229 -20.247 1.00 64.19 97 LYS A O 1
ATOM 785 N N . LEU A 1 98 ? -14.765 -2.637 -18.270 1.00 65.06 98 LEU A N 1
ATOM 786 C CA . LEU A 1 98 ? -13.665 -2.125 -17.458 1.00 65.06 98 LEU A CA 1
ATOM 787 C C . LEU A 1 98 ? -12.428 -2.992 -17.737 1.00 65.06 98 LEU A C 1
ATOM 789 O O . LEU A 1 98 ? -12.409 -4.168 -17.378 1.00 65.06 98 LEU A O 1
ATOM 793 N N . LEU A 1 99 ? -11.449 -2.450 -18.469 1.00 75.56 99 LEU A N 1
ATOM 794 C CA . LEU A 1 99 ? -10.171 -3.127 -18.683 1.00 75.56 99 LEU A CA 1
ATOM 795 C C . LEU A 1 99 ? -9.220 -2.619 -17.610 1.00 75.56 99 LEU A C 1
ATOM 797 O O . LEU A 1 99 ? -8.914 -1.423 -17.586 1.00 75.56 99 LEU A O 1
ATOM 801 N N . ARG A 1 100 ? -8.802 -3.546 -16.749 1.00 83.88 100 ARG A N 1
ATOM 802 C CA . ARG A 1 100 ? -7.784 -3.339 -15.722 1.00 83.88 100 ARG A CA 1
ATOM 803 C C . ARG A 1 100 ? -6.437 -3.051 -16.389 1.00 83.88 100 ARG A C 1
ATOM 805 O O . ARG A 1 100 ? -6.062 -3.740 -17.343 1.00 83.88 100 ARG A O 1
ATOM 812 N N . GLY A 1 101 ? -5.753 -2.019 -15.917 1.00 86.69 101 GLY A N 1
ATOM 813 C CA . GLY A 1 101 ? -4.409 -1.653 -16.341 1.00 86.69 101 GLY A CA 1
ATOM 814 C C . GLY A 1 101 ? -3.358 -2.564 -15.715 1.00 86.69 101 GLY A C 1
ATOM 815 O O . GLY A 1 101 ? -3.639 -3.340 -14.802 1.00 86.69 101 GLY A O 1
ATOM 816 N N . LEU A 1 102 ? -2.118 -2.458 -16.191 1.00 88.81 102 LEU A N 1
ATOM 817 C CA . LEU A 1 102 ? -0.988 -3.224 -15.661 1.00 88.81 102 LEU A CA 1
ATOM 818 C C . LEU A 1 102 ? -0.821 -3.035 -14.148 1.00 88.81 102 LEU A C 1
ATOM 820 O O . LEU A 1 102 ? -0.526 -3.994 -13.440 1.00 88.81 102 LEU A O 1
ATOM 824 N N . MET A 1 103 ? -1.041 -1.812 -13.652 1.00 90.19 103 MET A N 1
ATOM 825 C CA . MET A 1 103 ? -0.801 -1.501 -12.247 1.00 90.19 103 MET A CA 1
ATOM 826 C C . MET A 1 103 ? -1.759 -2.230 -11.308 1.00 90.19 103 MET A C 1
ATOM 828 O O . MET A 1 103 ? -1.357 -2.682 -10.241 1.00 90.19 103 MET A O 1
ATOM 832 N N . HIS A 1 104 ? -3.006 -2.407 -11.743 1.00 90.00 104 HIS A N 1
ATOM 833 C CA . HIS A 1 104 ? -4.007 -3.162 -11.003 1.00 90.00 104 HIS A CA 1
ATOM 834 C C . HIS A 1 104 ? -3.549 -4.606 -10.759 1.00 90.00 104 HIS A C 1
ATOM 836 O O . HIS A 1 104 ? -3.622 -5.095 -9.635 1.00 90.00 104 HIS A O 1
ATOM 842 N N . TYR A 1 105 ? -3.013 -5.268 -11.790 1.00 89.75 105 TYR A N 1
ATOM 843 C CA . TYR A 1 105 ? -2.513 -6.640 -11.668 1.00 89.75 105 TYR A CA 1
ATOM 844 C C . TYR A 1 105 ? -1.256 -6.741 -10.804 1.00 89.75 105 TYR A C 1
ATOM 846 O O . TYR A 1 105 ? -1.128 -7.701 -10.055 1.00 89.75 105 TYR A O 1
ATOM 854 N N . ILE A 1 106 ? -0.346 -5.763 -10.877 1.00 90.94 106 ILE A N 1
ATOM 855 C CA . ILE A 1 106 ? 0.837 -5.725 -10.003 1.00 90.94 106 ILE A CA 1
ATOM 856 C C . ILE A 1 106 ? 0.398 -5.617 -8.540 1.00 90.94 106 ILE A C 1
ATOM 858 O O . ILE A 1 106 ? 0.847 -6.398 -7.710 1.00 90.94 106 ILE A O 1
ATOM 862 N N . VAL A 1 107 ? -0.511 -4.690 -8.229 1.00 90.00 107 VAL A N 1
ATOM 863 C CA . VAL A 1 107 ? -0.992 -4.468 -6.859 1.00 90.00 107 VAL A CA 1
ATOM 864 C C . VAL A 1 107 ? -1.746 -5.686 -6.321 1.00 90.00 107 VAL A C 1
ATOM 866 O O . VAL A 1 107 ? -1.498 -6.079 -5.185 1.00 90.00 107 VAL A O 1
ATOM 869 N N . GLU A 1 108 ? -2.633 -6.303 -7.113 1.00 88.38 108 GLU A N 1
ATOM 870 C CA . GLU A 1 108 ? -3.322 -7.539 -6.705 1.00 88.38 108 GLU A CA 1
ATOM 871 C C . GLU A 1 108 ? -2.335 -8.700 -6.505 1.00 88.38 108 GLU A C 1
ATOM 873 O O . GLU A 1 108 ? -2.442 -9.418 -5.515 1.00 88.38 108 GLU A O 1
ATOM 878 N N . ALA A 1 109 ? -1.344 -8.865 -7.388 1.00 89.25 109 ALA A N 1
ATOM 879 C CA . ALA A 1 109 ? -0.352 -9.931 -7.259 1.00 89.25 109 ALA A CA 1
ATOM 880 C C . ALA A 1 109 ? 0.533 -9.760 -6.014 1.00 89.25 109 ALA A C 1
ATOM 882 O O . ALA A 1 109 ? 0.796 -10.732 -5.313 1.00 89.25 109 ALA A O 1
ATOM 883 N N . MET A 1 110 ? 0.948 -8.524 -5.715 1.00 89.62 110 MET A N 1
ATOM 884 C CA . MET A 1 110 ? 1.714 -8.190 -4.511 1.00 89.62 110 MET A CA 1
ATOM 885 C C . MET A 1 110 ? 0.911 -8.412 -3.228 1.00 89.62 110 MET A C 1
ATOM 887 O O . MET A 1 110 ? 1.443 -8.934 -2.252 1.00 89.62 110 MET A O 1
ATOM 891 N N . ALA A 1 111 ? -0.351 -7.974 -3.212 1.00 87.44 111 ALA A N 1
ATOM 892 C CA . ALA A 1 111 ? -1.196 -8.039 -2.024 1.00 87.44 111 ALA A CA 1
ATOM 893 C C . ALA A 1 111 ? -1.656 -9.460 -1.685 1.00 87.44 111 ALA A C 1
ATOM 895 O O . ALA A 1 111 ? -1.897 -9.737 -0.519 1.00 87.44 111 ALA A O 1
ATOM 896 N N . ASP A 1 112 ? -1.781 -10.330 -2.686 1.00 85.94 112 ASP A N 1
ATOM 897 C CA . ASP A 1 112 ? -2.225 -11.714 -2.502 1.00 85.94 112 ASP A CA 1
ATOM 898 C C . ASP A 1 112 ? -1.050 -12.718 -2.555 1.00 85.94 112 ASP A C 1
ATOM 900 O O . ASP A 1 112 ? -1.292 -13.922 -2.578 1.00 85.94 112 ASP A O 1
ATOM 904 N N . GLU A 1 113 ? 0.201 -12.234 -2.629 1.00 86.81 113 GLU A N 1
ATOM 905 C CA . GLU A 1 113 ? 1.438 -13.039 -2.723 1.00 86.81 113 GLU A CA 1
ATOM 906 C C . GLU A 1 113 ? 1.350 -14.152 -3.781 1.00 86.81 113 GLU A C 1
ATOM 908 O O . GLU A 1 113 ? 1.698 -15.310 -3.555 1.00 86.81 113 GLU A O 1
ATOM 913 N N . GLN A 1 114 ? 0.835 -13.807 -4.963 1.00 88.00 114 GLN A N 1
ATOM 914 C CA . GLN A 1 114 ? 0.515 -14.787 -5.997 1.00 88.00 114 GLN A CA 1
ATOM 915 C C . GLN A 1 114 ? 1.277 -14.547 -7.293 1.00 88.00 114 GLN A C 1
ATOM 917 O O . GLN A 1 114 ? 1.590 -13.419 -7.688 1.00 88.00 114 GLN A O 1
ATOM 922 N N . LYS A 1 115 ? 1.500 -15.642 -8.013 1.00 88.56 115 LYS A N 1
ATOM 923 C CA . LYS A 1 115 ? 1.990 -15.613 -9.382 1.00 88.56 115 LYS A CA 1
ATOM 924 C C . LYS A 1 115 ? 0.843 -15.402 -10.364 1.00 88.56 115 LYS A C 1
ATOM 926 O O . LYS A 1 115 ? -0.089 -16.201 -10.430 1.00 88.56 115 LYS A O 1
ATOM 931 N N . ILE A 1 116 ? 0.948 -14.368 -11.195 1.00 88.38 116 ILE A N 1
ATOM 932 C CA . ILE A 1 116 ? -0.020 -14.053 -12.250 1.00 88.38 116 ILE A CA 1
ATOM 933 C C . ILE A 1 116 ? 0.678 -14.085 -13.607 1.00 88.38 116 ILE A C 1
ATOM 935 O O . ILE A 1 116 ? 1.736 -13.486 -13.803 1.00 88.38 116 ILE A O 1
ATOM 939 N N . VAL A 1 117 ? 0.059 -14.759 -14.580 1.00 87.69 117 VAL A N 1
ATOM 940 C CA . VAL A 1 117 ? 0.529 -14.758 -15.972 1.00 87.69 117 VAL A CA 1
ATOM 941 C C . VAL A 1 117 ? -0.444 -13.961 -16.825 1.00 87.69 117 VAL A C 1
ATOM 943 O O . VAL A 1 117 ? -1.617 -14.317 -16.964 1.00 87.69 117 VAL A O 1
ATOM 946 N N . LEU A 1 118 ? 0.056 -12.887 -17.424 1.00 88.12 118 LEU A N 1
ATOM 947 C CA . LEU A 1 118 ? -0.701 -11.976 -18.269 1.00 88.12 118 LEU A CA 1
ATOM 948 C C . LEU A 1 118 ? -0.281 -12.138 -19.724 1.00 88.12 118 LEU A C 1
ATOM 950 O O . LEU A 1 118 ? 0.904 -12.162 -20.050 1.00 88.12 118 LEU A O 1
ATOM 954 N N . ARG A 1 119 ? -1.255 -12.176 -20.629 1.00 86.50 119 ARG A N 1
ATOM 955 C CA . ARG A 1 119 ? -1.002 -12.102 -22.066 1.00 86.50 119 ARG A CA 1
ATOM 956 C C . ARG A 1 119 ? -1.104 -10.659 -22.542 1.00 86.50 119 ARG A C 1
ATOM 958 O O . ARG A 1 119 ? -2.179 -10.061 -22.478 1.00 86.50 119 ARG A O 1
ATOM 965 N N . LYS A 1 120 ? 0.002 -10.130 -23.062 1.00 87.62 120 LYS A N 1
ATOM 966 C CA . LYS A 1 120 ? 0.111 -8.794 -23.652 1.00 87.62 120 LYS A CA 1
ATOM 967 C C . LYS A 1 120 ? -0.548 -8.773 -25.031 1.00 87.62 120 LYS A C 1
ATOM 969 O O . LYS A 1 120 ? -0.264 -9.614 -25.883 1.00 87.62 120 LYS A O 1
ATOM 974 N N . ARG A 1 121 ? -1.422 -7.796 -25.281 1.00 85.81 121 ARG A N 1
ATOM 975 C CA . ARG A 1 121 ? -2.016 -7.556 -26.605 1.00 85.81 121 ARG A CA 1
ATOM 976 C C . ARG A 1 121 ? -2.038 -6.075 -26.940 1.00 85.81 121 ARG A C 1
ATOM 978 O O . ARG A 1 121 ? -2.454 -5.264 -26.124 1.00 85.81 121 ARG A O 1
ATOM 985 N N . ALA A 1 122 ? -1.646 -5.722 -28.159 1.00 85.50 122 ALA A N 1
ATOM 986 C CA . ALA A 1 122 ? -1.677 -4.335 -28.613 1.00 85.50 122 ALA A CA 1
ATOM 987 C C . ALA A 1 122 ? -3.112 -3.845 -28.881 1.00 85.50 122 ALA A C 1
ATOM 989 O O . ALA A 1 122 ? -3.964 -4.580 -29.401 1.00 85.50 122 ALA A O 1
ATOM 990 N N . PHE A 1 123 ? -3.381 -2.579 -28.568 1.00 83.62 123 PHE A N 1
ATOM 991 C CA . PHE A 1 123 ? -4.608 -1.905 -28.984 1.00 83.62 123 PHE A CA 1
ATOM 992 C C . PHE A 1 123 ? -4.623 -1.692 -30.503 1.00 83.62 123 PHE A C 1
ATOM 994 O O . PHE A 1 123 ? -3.620 -1.349 -31.125 1.00 83.62 123 PHE A O 1
ATOM 1001 N N . LYS A 1 124 ? -5.798 -1.844 -31.125 1.00 81.25 124 LYS A N 1
ATOM 1002 C CA . LYS A 1 124 ? -5.947 -1.618 -32.570 1.00 81.25 124 LYS A CA 1
ATOM 1003 C C . LYS A 1 124 ? -5.568 -0.176 -32.931 1.00 81.25 124 LYS A C 1
ATOM 1005 O O . LYS A 1 124 ? -6.153 0.763 -32.397 1.00 81.25 124 LYS A O 1
ATOM 1010 N N . GLY A 1 125 ? -4.637 -0.022 -33.872 1.00 79.25 125 GLY A N 1
ATOM 1011 C CA . GLY A 1 125 ? -4.204 1.281 -34.386 1.00 79.25 125 GLY A CA 1
ATOM 1012 C C . GLY A 1 125 ? -3.230 2.041 -33.483 1.00 79.25 125 GLY A C 1
ATOM 1013 O O . GLY A 1 125 ? -3.030 3.231 -33.705 1.00 79.25 125 GLY A O 1
ATOM 1014 N N . ARG A 1 126 ? -2.648 1.387 -32.470 1.00 78.81 126 ARG A N 1
ATOM 1015 C CA . ARG A 1 126 ? -1.598 1.952 -31.615 1.00 78.81 126 ARG A CA 1
ATOM 1016 C C . ARG A 1 126 ? -0.430 0.986 -31.515 1.00 78.81 126 ARG A C 1
ATOM 1018 O O . ARG A 1 126 ? -0.641 -0.220 -31.428 1.00 78.81 126 ARG A O 1
ATOM 1025 N N . THR A 1 127 ? 0.780 1.527 -31.537 1.00 76.44 127 THR A N 1
ATOM 1026 C CA . THR A 1 127 ? 2.010 0.728 -31.575 1.00 76.44 127 THR A CA 1
ATOM 1027 C C . THR A 1 127 ? 2.461 0.336 -30.170 1.00 76.44 127 THR A C 1
ATOM 1029 O O . THR A 1 127 ? 2.849 -0.808 -29.966 1.00 76.44 127 THR A O 1
ATOM 1032 N N . ASN A 1 128 ? 2.316 1.244 -29.195 1.00 82.94 128 ASN A N 1
ATOM 1033 C CA . ASN A 1 128 ? 2.910 1.114 -27.858 1.00 82.94 128 ASN A CA 1
ATOM 1034 C C . ASN A 1 128 ? 1.871 1.111 -26.723 1.00 82.94 128 ASN A C 1
ATOM 1036 O O . ASN A 1 128 ? 2.204 1.352 -25.566 1.00 82.94 128 ASN A O 1
ATOM 1040 N N . ALA A 1 129 ? 0.603 0.839 -27.047 1.00 84.69 129 ALA A N 1
ATOM 1041 C CA . ALA A 1 129 ? -0.471 0.690 -26.068 1.00 84.69 129 ALA A CA 1
ATOM 1042 C C . ALA A 1 129 ? -0.925 -0.770 -25.992 1.00 84.69 129 ALA A C 1
ATOM 1044 O O . ALA A 1 129 ? -1.323 -1.345 -27.011 1.00 84.69 129 ALA A O 1
ATOM 1045 N N . PHE A 1 130 ? -0.967 -1.332 -24.784 1.00 87.31 130 PHE A N 1
ATOM 1046 C CA . PHE A 1 130 ? -1.288 -2.737 -24.551 1.00 87.31 130 PHE A CA 1
ATOM 1047 C C . PHE A 1 130 ? -2.433 -2.921 -23.551 1.00 87.31 130 PHE A C 1
ATOM 1049 O O . PHE A 1 130 ? -2.613 -2.122 -22.640 1.00 87.31 130 PHE A O 1
ATOM 1056 N N . TYR A 1 131 ? -3.203 -3.995 -23.716 1.00 86.94 131 TYR A N 1
ATOM 1057 C CA . TYR A 1 131 ? -4.120 -4.518 -22.706 1.00 86.94 131 TYR A CA 1
ATOM 1058 C C . TYR A 1 131 ? -3.723 -5.947 -22.342 1.00 86.94 131 TYR A C 1
ATOM 1060 O O . TYR A 1 131 ? -3.072 -6.645 -23.128 1.00 86.94 131 TYR A O 1
ATOM 1068 N N . PHE A 1 132 ? -4.134 -6.375 -21.152 1.00 87.75 132 PHE A N 1
ATOM 1069 C CA . PHE A 1 132 ? -3.727 -7.649 -20.573 1.00 87.75 132 PHE A CA 1
ATOM 1070 C C . PHE A 1 132 ? -4.926 -8.572 -20.394 1.00 87.75 132 PHE A C 1
ATOM 1072 O O . PHE A 1 132 ? -5.983 -8.159 -19.913 1.00 87.75 132 PHE A O 1
ATOM 1079 N N . GLU A 1 133 ? -4.749 -9.828 -20.792 1.00 84.81 133 GLU A N 1
ATOM 1080 C CA . GLU A 1 133 ? -5.684 -10.913 -20.507 1.00 84.81 133 GLU A CA 1
ATOM 1081 C C . GLU A 1 133 ? -5.033 -11.889 -19.531 1.00 84.81 133 GLU A C 1
ATOM 1083 O O . GLU A 1 133 ? -3.948 -12.405 -19.804 1.00 84.81 133 GLU A O 1
ATOM 1088 N N . GLU A 1 134 ? -5.695 -12.165 -18.414 1.00 83.81 134 GLU A N 1
ATOM 1089 C CA . GLU A 1 134 ? -5.193 -13.118 -17.430 1.00 83.81 134 GLU A CA 1
ATOM 1090 C C . GLU A 1 134 ? -5.255 -14.559 -17.966 1.00 83.81 134 GLU A C 1
ATOM 1092 O O . GLU A 1 134 ? -6.269 -15.007 -18.515 1.00 83.81 134 GLU A O 1
ATOM 1097 N N . LYS A 1 135 ? -4.142 -15.286 -17.828 1.00 82.06 135 LYS A N 1
ATOM 1098 C CA . LYS A 1 135 ? -3.956 -16.661 -18.317 1.00 82.06 135 LYS A CA 1
ATOM 1099 C C . LYS A 1 135 ? -3.406 -17.619 -17.262 1.00 82.06 135 LYS A C 1
ATOM 1101 O O . LYS A 1 135 ? -3.119 -18.768 -17.603 1.00 82.06 135 LYS A O 1
ATOM 1106 N N . THR A 1 136 ? -3.338 -17.187 -16.004 1.00 69.00 136 THR A N 1
ATOM 1107 C CA . THR A 1 136 ? -2.757 -17.908 -14.858 1.00 69.00 136 THR A CA 1
ATOM 1108 C C . THR A 1 136 ? -3.213 -19.370 -14.758 1.00 69.00 136 THR A C 1
ATOM 1110 O O . THR A 1 136 ? -2.392 -20.258 -14.573 1.00 69.00 136 THR A O 1
ATOM 1113 N N . ASN A 1 137 ? -4.499 -19.651 -14.998 1.00 65.50 137 ASN A N 1
ATOM 1114 C CA . ASN A 1 137 ? -5.080 -20.998 -14.874 1.00 65.50 137 ASN A CA 1
ATOM 1115 C C . ASN A 1 137 ? -5.219 -21.770 -16.203 1.00 65.50 137 ASN A C 1
ATOM 1117 O O . ASN A 1 137 ? -5.941 -22.767 -16.269 1.00 65.50 137 ASN A O 1
ATOM 1121 N N . SER A 1 138 ? -4.599 -21.308 -17.294 1.00 62.91 138 SER A N 1
ATOM 1122 C CA . SER A 1 138 ? -4.764 -21.945 -18.606 1.00 62.91 138 SER A CA 1
ATOM 1123 C C . SER A 1 138 ? -3.743 -23.063 -18.848 1.00 62.91 138 SER A C 1
ATOM 1125 O O . SER A 1 138 ? -2.534 -22.866 -18.778 1.00 62.91 138 SER A O 1
ATOM 1127 N N . THR A 1 139 ? -4.228 -24.255 -19.197 1.00 58.12 139 THR A N 1
ATOM 1128 C CA . THR A 1 139 ? -3.409 -25.436 -19.534 1.00 58.12 139 THR A CA 1
ATOM 1129 C C . THR A 1 139 ? -2.642 -25.308 -20.859 1.00 58.12 139 THR A C 1
ATOM 1131 O O . THR A 1 139 ? -1.812 -26.158 -21.173 1.00 58.12 139 THR A O 1
ATOM 1134 N N . ASP A 1 140 ? -2.885 -24.245 -21.630 1.00 57.59 140 ASP A N 1
ATOM 1135 C CA . ASP A 1 140 ? -2.319 -24.021 -22.966 1.00 57.59 140 ASP A CA 1
ATOM 1136 C C . ASP A 1 140 ? -1.061 -23.126 -22.987 1.00 57.59 140 ASP A C 1
ATOM 1138 O O . ASP A 1 140 ? -0.528 -22.858 -24.065 1.00 57.59 140 ASP A O 1
ATOM 1142 N N . LEU A 1 141 ? -0.525 -22.718 -21.828 1.00 60.19 141 LEU A N 1
ATOM 1143 C CA . LEU A 1 141 ? 0.662 -21.846 -21.728 1.00 60.19 141 LEU A CA 1
ATOM 1144 C C . LEU A 1 141 ? 1.895 -22.377 -22.489 1.00 60.19 141 LEU A C 1
ATOM 1146 O O . LEU A 1 141 ? 2.705 -21.593 -22.973 1.00 60.19 141 LEU A O 1
ATOM 1150 N N . GLN A 1 142 ? 2.026 -23.698 -22.661 1.00 58.72 142 GLN A N 1
ATOM 1151 C CA . GLN A 1 142 ? 3.145 -24.314 -23.393 1.00 58.72 142 GLN A CA 1
ATOM 1152 C C . GLN A 1 142 ? 3.073 -24.149 -24.921 1.00 58.72 142 GLN A C 1
ATOM 1154 O O . GLN A 1 142 ? 4.068 -24.387 -25.603 1.00 58.72 142 GLN A O 1
ATOM 1159 N N . LYS A 1 143 ? 1.909 -23.782 -25.474 1.00 57.59 143 LYS A N 1
ATOM 1160 C CA . LYS A 1 143 ? 1.695 -23.623 -26.925 1.00 57.59 143 LYS A CA 1
ATOM 1161 C C . LYS A 1 143 ? 1.672 -22.163 -27.374 1.00 57.59 143 LYS A C 1
ATOM 1163 O O . LYS A 1 143 ? 1.596 -21.903 -28.574 1.00 57.59 143 LYS A O 1
ATOM 1168 N N . GLU A 1 144 ? 1.684 -21.221 -26.436 1.00 61.06 144 GLU A N 1
ATOM 1169 C CA . GLU A 1 144 ? 1.646 -19.795 -26.743 1.00 61.06 144 GLU A CA 1
ATOM 1170 C C . GLU A 1 144 ? 3.055 -19.234 -26.976 1.00 61.06 144 GLU A C 1
ATOM 1172 O O . GLU A 1 144 ? 4.058 -19.758 -26.488 1.00 61.06 144 GLU A O 1
ATOM 1177 N N . ASN A 1 145 ? 3.134 -18.164 -27.769 1.00 65.00 145 ASN A N 1
ATOM 1178 C CA . ASN A 1 145 ? 4.389 -17.474 -28.027 1.00 65.00 145 ASN A CA 1
ATOM 1179 C C . ASN A 1 145 ? 4.870 -16.823 -26.722 1.00 65.00 145 ASN A C 1
ATOM 1181 O O . ASN A 1 145 ? 4.248 -15.878 -26.240 1.00 65.00 145 ASN A O 1
ATOM 1185 N N . GLN A 1 146 ? 5.963 -17.332 -26.150 1.00 63.94 146 GLN A N 1
ATOM 1186 C CA . GLN A 1 146 ? 6.467 -16.895 -24.840 1.00 63.94 146 GLN A CA 1
ATOM 1187 C C . GLN A 1 146 ? 6.787 -15.393 -24.788 1.00 63.94 146 GLN A C 1
ATOM 1189 O O . GLN A 1 146 ? 6.732 -14.795 -23.721 1.00 63.94 146 GLN A O 1
ATOM 1194 N N . LEU A 1 147 ? 7.062 -14.775 -25.941 1.00 64.69 147 LEU A N 1
ATOM 1195 C CA . LEU A 1 147 ? 7.369 -13.347 -26.071 1.00 64.69 147 LEU A CA 1
ATOM 1196 C C . LEU A 1 147 ? 6.176 -12.418 -25.772 1.00 64.69 147 LEU A C 1
ATOM 1198 O O . 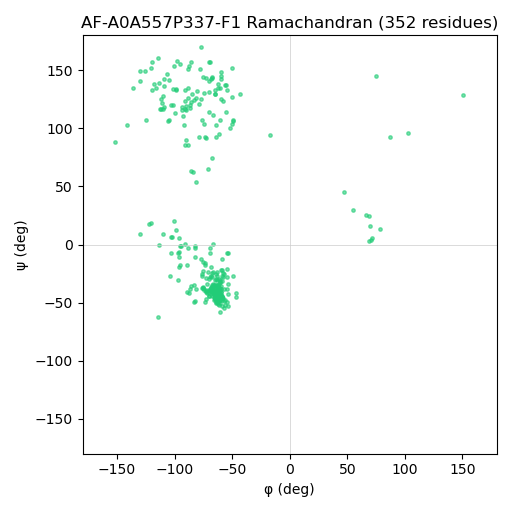LEU A 1 147 ? 6.381 -11.239 -25.491 1.00 64.69 147 LEU A O 1
ATOM 1202 N N . ASP A 1 148 ? 4.943 -12.932 -25.819 1.00 77.44 148 ASP A N 1
ATOM 1203 C CA . ASP A 1 148 ? 3.728 -12.153 -25.535 1.00 77.44 148 ASP A CA 1
ATOM 1204 C C . ASP A 1 148 ? 3.261 -12.294 -24.075 1.00 77.44 148 ASP A C 1
ATOM 1206 O O . ASP A 1 148 ? 2.252 -11.698 -23.686 1.00 77.44 148 ASP A O 1
ATOM 1210 N N . LEU A 1 149 ? 3.954 -13.097 -23.265 1.00 83.06 149 LEU A N 1
ATOM 1211 C CA . LEU A 1 149 ? 3.582 -13.372 -21.881 1.00 83.06 149 LEU A CA 1
ATOM 1212 C C . LEU A 1 149 ? 4.394 -12.504 -20.919 1.00 83.06 149 LEU A C 1
ATOM 1214 O O . LEU A 1 149 ? 5.614 -12.414 -21.009 1.00 83.06 149 LEU A O 1
ATOM 1218 N N . VAL A 1 150 ? 3.698 -11.904 -19.962 1.00 84.62 150 VAL A N 1
ATOM 1219 C CA . VAL A 1 150 ? 4.271 -11.163 -18.839 1.00 84.62 150 VAL A CA 1
ATOM 1220 C C . VAL A 1 150 ? 3.958 -11.963 -17.585 1.00 84.62 150 VAL A C 1
ATOM 1222 O O . VAL A 1 150 ? 2.791 -12.180 -17.261 1.00 84.62 150 VAL A O 1
ATOM 1225 N N . THR A 1 151 ? 4.996 -12.443 -16.907 1.00 86.06 151 THR A N 1
ATOM 1226 C CA . THR A 1 151 ? 4.851 -13.201 -15.659 1.00 86.06 151 THR A CA 1
ATOM 1227 C C . THR A 1 151 ? 5.191 -12.288 -14.495 1.00 86.06 151 THR A C 1
ATOM 1229 O O . THR A 1 151 ? 6.303 -11.770 -14.427 1.00 86.06 151 THR A O 1
ATOM 1232 N N . LEU A 1 152 ? 4.226 -12.089 -13.607 1.00 87.62 152 LEU A N 1
ATOM 1233 C CA . LEU A 1 152 ? 4.396 -11.408 -12.332 1.00 87.62 152 LEU A CA 1
ATOM 1234 C C . LEU A 1 152 ? 4.478 -12.490 -11.261 1.00 87.62 152 LEU A C 1
ATOM 1236 O O . LEU A 1 152 ? 3.556 -13.293 -11.147 1.00 87.62 152 LEU A O 1
ATOM 1240 N N . ASP A 1 153 ? 5.582 -12.548 -10.527 1.00 87.38 153 ASP A N 1
ATOM 1241 C CA . ASP A 1 153 ? 5.817 -13.579 -9.518 1.00 87.38 153 ASP A CA 1
ATOM 1242 C C . ASP A 1 153 ? 6.120 -12.915 -8.175 1.00 87.38 153 ASP A C 1
ATOM 1244 O O . ASP A 1 153 ? 7.169 -12.291 -8.011 1.00 87.38 153 ASP A O 1
ATOM 1248 N N . PHE A 1 154 ? 5.157 -12.991 -7.257 1.00 87.94 154 PHE A N 1
ATOM 1249 C CA . PHE A 1 154 ? 5.232 -12.405 -5.918 1.00 87.94 154 PHE A CA 1
ATOM 1250 C C . PHE A 1 154 ? 5.052 -13.460 -4.814 1.00 87.94 154 PHE A C 1
ATOM 1252 O O . PHE A 1 154 ? 4.800 -13.094 -3.672 1.00 87.94 154 PHE A O 1
ATOM 1259 N N . GLU A 1 155 ? 5.213 -14.752 -5.126 1.00 84.25 155 GLU A N 1
ATOM 1260 C CA . GLU A 1 155 ? 5.046 -15.848 -4.151 1.00 84.25 155 GLU A CA 1
ATOM 1261 C C . GLU A 1 155 ? 6.033 -15.758 -2.971 1.00 84.25 155 GLU A C 1
ATOM 1263 O O . GLU A 1 155 ? 5.716 -16.169 -1.861 1.00 84.25 155 GLU A O 1
ATOM 1268 N N . GLU A 1 156 ? 7.222 -15.188 -3.183 1.00 82.12 156 GLU A N 1
ATOM 1269 C CA . GLU A 1 156 ? 8.244 -14.990 -2.139 1.00 82.12 156 GLU A CA 1
ATOM 1270 C C . GLU A 1 156 ? 8.264 -13.547 -1.594 1.00 82.12 156 GLU A C 1
ATOM 1272 O O . GLU A 1 156 ? 9.259 -13.075 -1.034 1.00 82.12 156 GLU A O 1
ATOM 1277 N N . PHE A 1 157 ? 7.175 -12.793 -1.773 1.00 82.88 157 PHE A N 1
ATOM 1278 C CA . PHE A 1 157 ? 7.102 -11.393 -1.363 1.00 82.88 157 PHE A CA 1
ATOM 1279 C C . PHE A 1 157 ? 6.694 -11.222 0.111 1.00 82.88 157 PHE A C 1
ATOM 1281 O O . PHE A 1 157 ? 5.723 -10.540 0.422 1.00 82.88 157 PHE A O 1
ATOM 1288 N N . HIS A 1 158 ? 7.523 -11.726 1.034 1.00 82.00 158 HIS A N 1
ATOM 1289 C CA . HIS A 1 158 ? 7.299 -11.751 2.498 1.00 82.00 158 HIS A CA 1
ATOM 1290 C C . HIS A 1 158 ? 7.001 -10.397 3.176 1.00 82.00 158 HIS A C 1
ATOM 1292 O O . HIS A 1 158 ? 6.729 -10.317 4.376 1.00 82.00 158 HIS A O 1
ATOM 1298 N N . LYS A 1 159 ? 7.108 -9.285 2.442 1.00 83.25 159 LYS A N 1
ATOM 1299 C CA . LYS A 1 159 ? 6.705 -7.966 2.935 1.00 83.25 159 LYS A CA 1
ATOM 1300 C C . LYS A 1 159 ? 5.193 -7.910 3.179 1.00 83.25 159 LYS A C 1
ATOM 1302 O O . LYS A 1 159 ? 4.786 -7.175 4.077 1.00 83.25 159 LYS A O 1
ATOM 1307 N N . THR A 1 160 ? 4.389 -8.665 2.429 1.00 86.31 160 THR A N 1
ATOM 1308 C CA . THR A 1 160 ? 2.932 -8.691 2.596 1.00 86.31 160 THR A CA 1
ATOM 1309 C C . THR A 1 160 ? 2.537 -9.433 3.878 1.00 86.31 160 THR A C 1
ATOM 1311 O O . THR A 1 160 ? 1.834 -8.833 4.691 1.00 86.31 160 THR A O 1
ATOM 1314 N N . GLU A 1 161 ? 3.102 -10.613 4.165 1.00 85.31 161 GLU A N 1
ATOM 1315 C CA . GLU A 1 161 ? 2.956 -11.313 5.462 1.00 85.31 161 GLU A CA 1
ATOM 1316 C C . GLU A 1 161 ? 3.176 -10.389 6.685 1.00 85.31 161 GLU A C 1
ATOM 1318 O O . GLU A 1 161 ? 2.408 -10.388 7.654 1.00 85.31 161 GLU A O 1
ATOM 1323 N N . LEU A 1 162 ? 4.223 -9.554 6.654 1.00 86.12 162 LEU A N 1
ATOM 1324 C CA . LEU A 1 162 ? 4.504 -8.599 7.736 1.00 86.12 162 LEU A CA 1
ATOM 1325 C C . LEU A 1 162 ? 3.415 -7.528 7.858 1.00 86.12 162 LEU A C 1
ATOM 1327 O O . LEU A 1 162 ? 3.004 -7.174 8.968 1.00 86.12 162 LEU A O 1
ATOM 1331 N N . LEU A 1 163 ? 2.941 -7.003 6.726 1.00 87.06 163 LEU A N 1
ATOM 1332 C CA . LEU A 1 163 ? 1.875 -6.006 6.710 1.00 87.06 163 LEU A CA 1
ATOM 1333 C C . LEU A 1 163 ? 0.552 -6.584 7.213 1.00 87.06 163 LEU A C 1
ATOM 1335 O O . LEU A 1 163 ? -0.166 -5.873 7.915 1.00 87.06 163 LEU A O 1
ATOM 1339 N N . GLU A 1 164 ? 0.249 -7.852 6.940 1.00 86.69 164 GLU A N 1
ATOM 1340 C CA . GLU A 1 164 ? -0.935 -8.521 7.487 1.00 86.69 164 GLU A CA 1
ATOM 1341 C C . GLU A 1 164 ? -0.924 -8.538 9.014 1.00 86.69 164 GLU A C 1
ATOM 1343 O O . GLU A 1 164 ? -1.918 -8.180 9.657 1.00 86.69 164 GLU A O 1
ATOM 1348 N N . ALA A 1 165 ? 0.222 -8.880 9.610 1.00 86.19 165 ALA A N 1
ATOM 1349 C CA . ALA A 1 165 ? 0.385 -8.857 11.056 1.00 86.19 165 ALA A CA 1
ATOM 1350 C C . ALA A 1 165 ? 0.196 -7.439 11.624 1.00 86.19 165 ALA A C 1
ATOM 1352 O O . ALA A 1 165 ? -0.522 -7.256 12.612 1.00 86.19 165 ALA A O 1
ATOM 1353 N N . TYR A 1 166 ? 0.791 -6.422 10.992 1.00 89.69 166 TYR A N 1
ATOM 1354 C CA . TYR A 1 166 ? 0.713 -5.037 11.469 1.00 89.69 166 TYR A CA 1
ATOM 1355 C C . TYR A 1 166 ? -0.683 -4.429 11.305 1.00 89.69 166 TYR A C 1
ATOM 1357 O O . TYR A 1 166 ? -1.198 -3.818 12.244 1.00 89.69 166 TYR A O 1
ATOM 1365 N N . PHE A 1 167 ? -1.344 -4.629 10.163 1.00 85.62 167 PHE A N 1
ATOM 1366 C CA . PHE A 1 167 ? -2.728 -4.192 9.973 1.00 85.62 167 PHE A CA 1
ATOM 1367 C C . PHE A 1 167 ? -3.707 -4.971 10.854 1.00 85.62 167 PHE A C 1
ATOM 1369 O O . PHE A 1 167 ? -4.713 -4.403 11.283 1.00 85.62 167 PHE A O 1
ATOM 1376 N N . GLY A 1 168 ? -3.387 -6.219 11.207 1.00 85.44 168 GLY A N 1
ATOM 1377 C CA . GLY A 1 168 ? -4.083 -6.958 12.254 1.00 85.44 168 GLY A CA 1
ATOM 1378 C C . GLY A 1 168 ? -4.035 -6.240 13.604 1.00 85.44 168 GLY A C 1
ATOM 1379 O O . GLY A 1 168 ? -5.078 -6.055 14.228 1.00 85.44 168 GLY A O 1
ATOM 1380 N N . MET A 1 169 ? -2.863 -5.743 14.019 1.00 86.19 169 MET A N 1
ATOM 1381 C CA . MET A 1 169 ? -2.733 -4.946 15.250 1.00 86.19 169 MET A CA 1
ATOM 1382 C C . MET A 1 169 ? -3.533 -3.638 15.179 1.00 86.19 169 MET A C 1
ATOM 1384 O O . MET A 1 169 ? -4.204 -3.273 16.145 1.00 86.19 169 MET A O 1
ATOM 1388 N N . VAL A 1 170 ? -3.501 -2.947 14.031 1.00 85.94 170 VAL A N 1
ATOM 1389 C CA . VAL A 1 170 ? -4.308 -1.734 13.803 1.00 85.94 170 VAL A CA 1
ATOM 1390 C C . VAL A 1 170 ? -5.795 -2.043 13.966 1.00 85.94 170 VAL A C 1
ATOM 1392 O O . VAL A 1 170 ? -6.511 -1.305 14.642 1.00 85.94 170 VAL A O 1
ATOM 1395 N N . PHE A 1 171 ? -6.262 -3.145 13.381 1.00 85.12 171 PHE A N 1
ATOM 1396 C CA . PHE A 1 171 ? -7.652 -3.564 13.484 1.00 85.12 171 PHE A CA 1
ATOM 1397 C C . PHE A 1 171 ? -8.065 -3.836 14.933 1.00 85.12 171 PHE A C 1
ATOM 1399 O O . PHE A 1 171 ? -9.077 -3.311 15.399 1.00 85.12 171 PHE A O 1
ATOM 1406 N N . ASP A 1 172 ? -7.256 -4.598 15.668 1.00 84.06 172 ASP A N 1
ATOM 1407 C CA . ASP A 1 172 ? -7.540 -4.959 17.056 1.00 84.06 172 ASP A CA 1
ATOM 1408 C C . ASP A 1 172 ? -7.565 -3.705 17.964 1.00 84.06 172 ASP A C 1
ATOM 1410 O O . ASP A 1 172 ? -8.417 -3.579 18.855 1.00 84.06 172 ASP A O 1
ATOM 1414 N N . ALA A 1 173 ? -6.708 -2.715 17.680 1.00 84.12 173 ALA A N 1
ATOM 1415 C CA . ALA A 1 173 ? -6.728 -1.408 18.336 1.00 84.12 173 ALA A CA 1
ATOM 1416 C C . ALA A 1 173 ? -7.996 -0.598 18.000 1.00 84.12 173 ALA A C 1
ATOM 1418 O O . ALA A 1 173 ? -8.600 -0.015 18.901 1.00 84.12 173 ALA A O 1
ATOM 1419 N N . ILE A 1 174 ? -8.456 -0.593 16.741 1.00 82.25 174 ILE A N 1
ATOM 1420 C CA . ILE A 1 174 ? -9.704 0.080 16.325 1.00 82.25 174 ILE A CA 1
ATOM 1421 C C . ILE A 1 174 ? -10.926 -0.559 16.992 1.00 82.25 174 ILE A C 1
ATOM 1423 O O . ILE A 1 174 ? -11.800 0.154 17.488 1.00 82.25 174 ILE A O 1
ATOM 1427 N N . VAL A 1 175 ? -10.991 -1.890 17.048 1.00 81.62 175 VAL A N 1
ATOM 1428 C CA . VAL A 1 175 ? -12.081 -2.605 17.729 1.00 81.62 175 VAL A CA 1
ATOM 1429 C C . VAL A 1 175 ? -12.090 -2.267 19.220 1.00 81.62 175 VAL A C 1
ATOM 1431 O O . VAL A 1 175 ? -13.146 -1.982 19.790 1.00 81.62 175 VAL A O 1
ATOM 1434 N N . SER A 1 176 ? -10.915 -2.224 19.848 1.00 77.44 176 SER A N 1
ATOM 1435 C CA . SER A 1 176 ? -10.774 -1.812 21.248 1.00 77.44 176 SER A CA 1
ATOM 1436 C C . SER A 1 176 ? -11.224 -0.362 21.460 1.00 77.44 176 SER A C 1
ATOM 1438 O O . SER A 1 176 ? -11.979 -0.081 22.391 1.00 77.44 176 SER A O 1
ATOM 1440 N N . ALA A 1 177 ? -10.855 0.546 20.551 1.00 78.81 177 ALA A N 1
ATOM 1441 C CA . ALA A 1 177 ? -11.304 1.937 20.548 1.00 78.81 177 ALA A CA 1
ATOM 1442 C C . ALA A 1 177 ? -12.833 2.042 20.462 1.00 78.81 177 ALA A C 1
ATOM 1444 O O . ALA A 1 177 ? -13.458 2.786 21.216 1.00 78.81 177 ALA A O 1
ATOM 1445 N N . ALA A 1 178 ? -13.449 1.274 19.560 1.00 75.00 178 ALA A N 1
ATOM 1446 C CA . ALA A 1 178 ? -14.894 1.260 19.373 1.00 75.00 178 ALA A CA 1
ATOM 1447 C C . ALA A 1 178 ? -15.621 0.782 20.639 1.00 75.00 178 ALA A C 1
ATOM 1449 O O . ALA A 1 178 ? -16.624 1.380 21.033 1.00 75.00 178 ALA A O 1
ATOM 1450 N N . LYS A 1 179 ? -15.095 -0.250 21.311 1.00 76.00 179 LYS A N 1
ATOM 1451 C CA . LYS A 1 179 ? -15.618 -0.732 22.600 1.00 76.00 179 LYS A CA 1
ATOM 1452 C C . LYS A 1 179 ? -15.502 0.332 23.689 1.00 76.00 179 LYS A C 1
ATOM 1454 O O . LYS A 1 179 ? -16.480 0.595 24.383 1.00 76.00 179 LYS A O 1
ATOM 1459 N N . LEU A 1 180 ? -14.356 1.004 23.789 1.00 73.75 180 LEU A N 1
ATOM 1460 C CA . LEU A 1 180 ? -14.151 2.105 24.732 1.00 73.75 180 LEU A CA 1
ATOM 1461 C C . LEU A 1 180 ? -15.129 3.265 24.489 1.00 73.75 180 LEU A C 1
ATOM 1463 O O . LEU A 1 180 ? -15.751 3.741 25.433 1.00 73.75 180 LEU A O 1
ATOM 1467 N N . ILE A 1 181 ? -15.352 3.668 23.236 1.00 73.06 181 ILE A N 1
ATOM 1468 C CA . ILE A 1 181 ? -16.331 4.712 22.884 1.00 73.06 181 ILE A CA 1
ATOM 1469 C C . ILE A 1 181 ? -17.752 4.301 23.295 1.00 73.06 181 ILE A C 1
ATOM 1471 O O . ILE A 1 181 ? -18.495 5.115 23.845 1.00 73.06 181 ILE A O 1
ATOM 1475 N N . ARG A 1 182 ? -18.133 3.035 23.073 1.00 69.06 182 ARG A N 1
ATOM 1476 C CA . ARG A 1 182 ? -19.437 2.505 23.507 1.00 69.06 182 ARG A CA 1
ATOM 1477 C C . ARG A 1 182 ? -19.592 2.547 25.025 1.00 69.06 182 ARG A C 1
ATOM 1479 O O . ARG A 1 182 ? -20.651 2.941 25.505 1.00 69.06 182 ARG A O 1
ATOM 1486 N N . ILE A 1 183 ? -18.542 2.195 25.769 1.00 71.62 183 ILE A N 1
ATOM 1487 C CA . ILE A 1 183 ? -18.521 2.310 27.233 1.00 71.62 183 ILE A CA 1
ATOM 1488 C C . ILE A 1 183 ? -18.658 3.779 27.646 1.00 71.62 183 ILE A C 1
ATOM 1490 O O . ILE A 1 183 ? -19.436 4.071 28.543 1.00 71.62 183 ILE A O 1
ATOM 1494 N N . GLY A 1 184 ? -18.002 4.717 26.963 1.00 63.88 184 GLY A N 1
ATOM 1495 C CA . GLY A 1 184 ? -18.122 6.152 27.259 1.00 63.88 184 GLY A CA 1
ATOM 1496 C C . GLY A 1 184 ? -19.521 6.724 27.049 1.00 63.88 184 GLY A C 1
ATOM 1497 O O . GLY A 1 184 ? -19.904 7.670 27.726 1.00 63.88 184 GLY A O 1
ATOM 1498 N N . GLY A 1 185 ? -20.304 6.128 26.149 1.00 60.31 185 GLY A N 1
ATOM 1499 C CA . GLY A 1 185 ? -21.725 6.440 25.985 1.00 60.31 185 GLY A CA 1
ATOM 1500 C C . GLY A 1 185 ? -22.646 5.721 26.977 1.00 60.31 185 GLY A C 1
ATOM 1501 O O . GLY A 1 185 ? -23.859 5.929 26.934 1.00 60.31 185 GLY A O 1
ATOM 1502 N N . SER A 1 186 ? -22.109 4.850 27.836 1.00 64.69 186 SER A N 1
ATOM 1503 C CA . SER A 1 186 ? -22.888 4.123 28.836 1.00 64.69 186 SER A CA 1
ATOM 1504 C C . SER A 1 186 ? -23.066 4.938 30.114 1.00 64.69 186 SER A C 1
ATOM 1506 O O . SER A 1 186 ? -22.302 5.852 30.415 1.00 64.69 186 SER A O 1
ATOM 1508 N N . VAL A 1 187 ? -24.106 4.602 30.871 1.00 64.75 187 VAL A N 1
ATOM 1509 C CA . VAL A 1 187 ? -24.376 5.191 32.180 1.00 64.75 187 VAL A CA 1
ATOM 1510 C C . VAL A 1 187 ? -24.156 4.117 33.232 1.00 64.75 187 VAL A C 1
ATOM 1512 O O . VAL A 1 187 ? -24.798 3.066 33.180 1.00 64.75 187 VAL A O 1
ATOM 1515 N N . VAL A 1 188 ? -23.253 4.377 34.177 1.00 66.94 188 VAL A N 1
ATOM 1516 C CA . VAL A 1 188 ? -23.027 3.497 35.321 1.00 66.94 188 VAL A CA 1
ATOM 1517 C C . VAL A 1 188 ? -23.939 3.962 36.444 1.00 66.94 188 VAL A C 1
ATOM 1519 O O . VAL A 1 188 ? -23.830 5.085 36.932 1.00 66.94 188 VAL A O 1
ATOM 1522 N N . LEU A 1 189 ? -24.861 3.086 36.836 1.00 67.81 189 LEU A N 1
ATOM 1523 C CA . LEU A 1 189 ? -25.743 3.323 37.968 1.00 67.81 189 LEU A CA 1
ATOM 1524 C C . LEU A 1 189 ? -25.195 2.581 39.183 1.00 67.81 189 LEU A C 1
ATOM 1526 O O . LEU A 1 189 ? -25.155 1.348 39.209 1.00 67.81 189 LEU A O 1
ATOM 1530 N N . LYS A 1 190 ? -24.757 3.339 40.185 1.00 70.56 190 LYS A N 1
ATOM 1531 C CA . LYS A 1 190 ? -24.218 2.798 41.427 1.00 70.56 190 LYS A CA 1
ATOM 1532 C C . LYS A 1 190 ? -25.350 2.662 42.441 1.00 70.56 190 LYS A C 1
ATOM 1534 O O . LYS A 1 190 ? -25.776 3.645 43.040 1.00 70.56 190 LYS A O 1
ATOM 1539 N N . VAL A 1 191 ? -25.829 1.432 42.625 1.00 68.25 191 VAL A N 1
ATOM 1540 C CA . VAL A 1 191 ? -26.797 1.094 43.680 1.00 68.25 191 VAL A CA 1
ATOM 1541 C C . VAL A 1 191 ? -26.033 0.788 44.964 1.00 68.25 191 VAL A C 1
ATOM 1543 O O . VAL A 1 191 ? -25.173 -0.096 44.985 1.00 68.25 191 VAL A O 1
ATOM 1546 N N . LYS A 1 192 ? -26.341 1.513 46.035 1.00 68.56 192 LYS A N 1
ATOM 1547 C CA . LYS A 1 192 ? -25.806 1.245 47.371 1.00 68.56 192 LYS A CA 1
A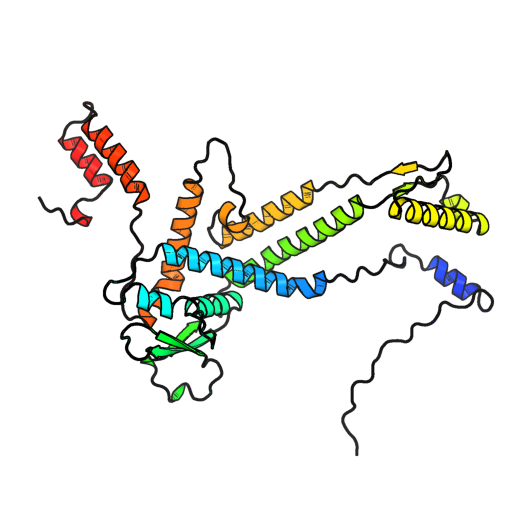TOM 1548 C C . LYS A 1 192 ? -26.408 -0.052 47.936 1.00 68.56 192 LYS A C 1
ATOM 1550 O O . LYS A 1 192 ? -27.572 -0.346 47.693 1.00 68.56 192 LYS A O 1
ATOM 1555 N N . ASP A 1 193 ? -25.594 -0.848 48.629 1.00 66.81 193 ASP A N 1
ATOM 1556 C CA . ASP A 1 193 ? -25.983 -2.114 49.278 1.00 66.81 193 ASP A CA 1
ATOM 1557 C C . ASP A 1 193 ? -26.647 -3.155 48.349 1.00 66.81 193 ASP A C 1
ATOM 1559 O O . ASP A 1 193 ? -27.419 -4.008 48.784 1.00 66.81 193 ASP A O 1
ATOM 1563 N N . LEU A 1 194 ? -26.298 -3.151 47.052 1.00 65.00 194 LEU A N 1
ATOM 1564 C CA . LEU A 1 194 ? -26.827 -4.104 46.063 1.00 65.00 194 LEU A CA 1
ATOM 1565 C C . LEU A 1 194 ? -26.650 -5.573 46.492 1.00 65.00 194 LEU A C 1
ATOM 1567 O O . LEU A 1 194 ? -27.517 -6.395 46.209 1.00 65.00 194 LEU A O 1
ATOM 1571 N N . SER A 1 195 ? -25.561 -5.906 47.194 1.00 65.44 195 SER A N 1
ATOM 1572 C CA . SER A 1 195 ? -25.320 -7.249 47.744 1.00 65.44 195 SER A CA 1
ATOM 1573 C C . SER A 1 195 ? -26.430 -7.715 48.681 1.00 65.44 195 SER A C 1
ATOM 1575 O O . SER A 1 195 ? -26.816 -8.882 48.641 1.00 65.44 195 SER A O 1
ATOM 1577 N N . ASP A 1 196 ? -26.964 -6.797 49.480 1.00 65.25 196 ASP A N 1
ATOM 1578 C CA . ASP A 1 196 ? -27.959 -7.085 50.506 1.00 65.25 196 ASP A CA 1
ATOM 1579 C C . ASP A 1 196 ? -29.352 -7.141 49.870 1.00 65.25 196 ASP A C 1
ATOM 1581 O O . ASP A 1 196 ? -30.164 -8.004 50.211 1.00 65.25 196 ASP A O 1
ATOM 1585 N N . LEU A 1 197 ? -29.581 -6.306 48.850 1.00 63.38 197 LEU A N 1
ATOM 1586 C CA . LEU A 1 197 ? -30.812 -6.250 48.056 1.00 63.38 197 LEU A CA 1
ATOM 1587 C C . LEU A 1 197 ? -30.988 -7.466 47.127 1.00 63.38 197 LEU A C 1
ATOM 1589 O O . LEU A 1 197 ? -32.117 -7.809 46.788 1.00 63.38 197 LEU A O 1
ATOM 1593 N N . ILE A 1 198 ? -29.908 -8.162 46.743 1.00 62.44 198 ILE A N 1
ATOM 1594 C CA . ILE A 1 198 ? -29.986 -9.409 45.950 1.00 62.44 198 ILE A CA 1
ATOM 1595 C C . ILE A 1 198 ? -30.691 -10.538 46.721 1.00 62.44 198 ILE A C 1
ATOM 1597 O O . ILE A 1 198 ? -31.278 -11.438 46.113 1.00 62.44 198 ILE A O 1
ATOM 1601 N N . SER A 1 199 ? -30.670 -10.476 48.052 1.00 63.47 199 SER A N 1
ATOM 1602 C CA . SER A 1 199 ? -31.330 -11.436 48.943 1.00 63.47 199 SER A CA 1
ATOM 1603 C C . SER A 1 199 ? -32.856 -11.352 48.879 1.00 63.47 199 SER A C 1
ATOM 1605 O O . SER A 1 199 ? -33.533 -12.350 49.141 1.00 63.47 199 SER A O 1
ATOM 1607 N N . ASP A 1 200 ? -33.396 -10.176 48.540 1.00 68.38 200 ASP A N 1
ATOM 1608 C CA . ASP A 1 200 ? -34.827 -9.893 48.546 1.00 68.38 200 ASP A CA 1
ATOM 1609 C C . ASP A 1 200 ? -35.369 -9.690 47.123 1.00 68.38 200 ASP A C 1
ATOM 1611 O O . ASP A 1 200 ? -35.013 -8.780 46.372 1.00 68.38 200 ASP A O 1
ATOM 1615 N N . LYS A 1 201 ? -36.272 -10.590 46.741 1.00 63.03 201 LYS A N 1
ATOM 1616 C CA . LYS A 1 201 ? -36.764 -10.744 45.373 1.00 63.03 201 LYS A CA 1
ATOM 1617 C C . LYS A 1 201 ? -37.654 -9.586 44.924 1.00 63.03 201 LYS A C 1
ATOM 1619 O O . LYS A 1 201 ? -37.710 -9.311 43.727 1.00 63.03 201 LYS A O 1
ATOM 1624 N N . GLU A 1 202 ? -38.364 -8.941 45.848 1.00 63.84 202 GLU A N 1
ATOM 1625 C CA . GLU A 1 202 ? -39.209 -7.782 45.530 1.00 63.84 202 GLU A CA 1
ATOM 1626 C C . GLU A 1 202 ? -38.360 -6.531 45.306 1.00 63.84 202 GLU A C 1
ATOM 1628 O O . GLU A 1 202 ? -38.614 -5.753 44.383 1.00 63.84 202 GLU A O 1
ATOM 1633 N N . VAL A 1 203 ? -37.289 -6.393 46.085 1.00 64.25 203 VAL A N 1
ATOM 1634 C CA . VAL A 1 203 ? -36.391 -5.241 46.029 1.00 64.25 203 VAL A CA 1
ATOM 1635 C C . VAL A 1 203 ? -35.528 -5.272 44.769 1.00 64.25 203 VAL A C 1
ATOM 1637 O O . VAL A 1 203 ? -35.396 -4.260 44.082 1.00 64.25 203 VAL A O 1
ATOM 1640 N N . LEU A 1 204 ? -35.045 -6.452 44.369 1.00 66.75 204 LEU A N 1
ATOM 1641 C CA . LEU A 1 204 ? -34.323 -6.625 43.106 1.00 66.75 204 LEU A CA 1
ATOM 1642 C C . LEU A 1 204 ? -35.183 -6.256 41.880 1.00 66.75 204 LEU A C 1
ATOM 1644 O O . LEU A 1 204 ? -34.699 -5.649 40.925 1.00 66.75 204 LEU A O 1
ATOM 1648 N N . LEU A 1 205 ? -36.478 -6.580 41.918 1.00 69.06 205 LEU A N 1
ATOM 1649 C CA . LEU A 1 205 ? -37.418 -6.286 40.834 1.00 69.06 205 LEU A CA 1
ATOM 1650 C C . LEU A 1 205 ? -37.732 -4.782 40.752 1.00 69.06 205 LEU A C 1
ATOM 1652 O O . LEU A 1 205 ? -37.875 -4.237 39.653 1.00 69.06 205 LEU A O 1
ATOM 1656 N N . ALA A 1 206 ? -37.772 -4.092 41.895 1.00 65.44 206 ALA A N 1
ATOM 1657 C CA . ALA A 1 206 ? -37.885 -2.637 41.958 1.00 65.44 206 ALA A CA 1
ATOM 1658 C C . ALA A 1 206 ? -36.650 -1.941 41.353 1.00 65.44 206 ALA A C 1
ATOM 1660 O O . ALA A 1 206 ? -36.810 -1.056 40.509 1.00 65.44 206 ALA A O 1
ATOM 1661 N N . VAL A 1 207 ? -35.438 -2.405 41.685 1.00 67.88 207 VAL A N 1
ATOM 1662 C CA . VAL A 1 207 ? -34.177 -1.894 41.114 1.00 67.88 207 VAL A CA 1
ATOM 1663 C C . VAL A 1 207 ? -34.131 -2.100 39.596 1.00 67.88 207 VAL A C 1
ATOM 1665 O O . VAL A 1 207 ? -33.853 -1.161 38.851 1.00 67.88 207 VAL A O 1
ATOM 1668 N N . GLU A 1 208 ? -34.483 -3.289 39.094 1.00 69.94 208 GLU A N 1
ATOM 1669 C CA . GLU A 1 208 ? -34.552 -3.542 37.645 1.00 69.94 208 GLU A CA 1
ATOM 1670 C C . GLU A 1 208 ? -35.554 -2.623 36.929 1.00 69.94 208 GLU A C 1
ATOM 1672 O O . GLU A 1 208 ? -35.314 -2.174 35.803 1.00 69.94 208 GLU A O 1
ATOM 1677 N N . THR A 1 209 ? -36.694 -2.346 37.565 1.00 71.62 209 THR A N 1
ATOM 1678 C CA . THR A 1 209 ? -37.735 -1.480 36.999 1.00 71.62 209 THR A CA 1
ATOM 1679 C C . THR A 1 209 ? -37.268 -0.027 36.950 1.00 71.62 209 THR A C 1
ATOM 1681 O O . THR A 1 209 ? -37.472 0.645 35.937 1.00 71.62 209 THR A O 1
ATOM 1684 N N . GLN A 1 210 ? -36.567 0.434 37.987 1.00 68.56 210 GLN A N 1
ATOM 1685 C CA . GLN A 1 210 ? -35.966 1.763 38.031 1.00 68.56 210 GLN A CA 1
ATOM 1686 C C . GLN A 1 210 ? -34.878 1.926 36.959 1.00 68.56 210 GLN A C 1
ATOM 1688 O O . GLN A 1 210 ? -34.909 2.894 36.203 1.00 68.56 210 GLN A O 1
ATOM 1693 N N . VAL A 1 211 ? -33.986 0.942 36.794 1.00 72.56 211 VAL A N 1
ATOM 1694 C CA . VAL A 1 211 ? -32.961 0.947 35.732 1.00 72.56 211 VAL A CA 1
ATOM 1695 C C . VAL A 1 211 ? -33.598 1.001 34.338 1.00 72.56 211 VAL A C 1
ATOM 1697 O O . VAL A 1 211 ? -33.144 1.754 33.474 1.00 72.56 211 VAL A O 1
ATOM 1700 N N . LYS A 1 212 ? -34.689 0.256 34.105 1.00 74.31 212 LYS A N 1
ATOM 1701 C CA . LYS A 1 212 ? -35.434 0.306 32.833 1.00 74.31 212 LYS A CA 1
ATOM 1702 C C . LYS A 1 212 ? -36.072 1.671 32.585 1.00 74.31 212 LYS A C 1
ATOM 1704 O O . LYS A 1 212 ? -36.017 2.154 31.455 1.00 74.31 212 LYS A O 1
ATOM 1709 N N . GLN A 1 213 ? -36.650 2.294 33.612 1.00 71.44 213 GLN A N 1
ATOM 1710 C CA . GLN A 1 213 ? -37.231 3.634 33.502 1.00 71.44 213 GLN A CA 1
ATOM 1711 C C . GLN A 1 213 ? -36.170 4.704 33.246 1.00 71.44 213 GLN A C 1
ATOM 1713 O O . GLN A 1 213 ? -36.386 5.562 32.396 1.00 71.44 213 GLN A O 1
ATOM 1718 N N . ILE A 1 214 ? -35.013 4.620 33.905 1.00 71.50 214 ILE A N 1
ATOM 1719 C CA . ILE A 1 214 ? -33.878 5.520 33.668 1.00 71.50 214 ILE A CA 1
ATOM 1720 C C . ILE A 1 214 ? -33.383 5.377 32.227 1.00 71.50 214 ILE A C 1
ATOM 1722 O O . ILE A 1 214 ? -33.211 6.375 31.536 1.00 71.50 214 ILE A O 1
ATOM 1726 N N . ASN A 1 215 ? -33.235 4.149 31.728 1.00 70.06 215 ASN A N 1
ATOM 1727 C CA . ASN A 1 215 ? -32.807 3.900 30.350 1.00 70.06 215 ASN A CA 1
ATOM 1728 C C . ASN A 1 215 ? -33.819 4.445 29.317 1.00 70.06 215 ASN A C 1
ATOM 1730 O O . ASN A 1 215 ? -33.430 5.061 28.327 1.00 70.06 215 ASN A O 1
ATOM 1734 N N . LEU A 1 216 ? -35.125 4.284 29.562 1.00 71.88 216 LEU A N 1
ATOM 1735 C CA . LEU A 1 216 ? -36.186 4.867 28.726 1.00 71.88 216 LEU A CA 1
ATOM 1736 C C . LEU A 1 216 ? -36.185 6.401 28.767 1.00 71.88 216 LEU A C 1
ATOM 1738 O O . LEU A 1 216 ? -36.236 7.037 27.717 1.00 71.88 216 LEU A O 1
ATOM 1742 N N . ALA A 1 217 ? -36.079 6.992 29.956 1.00 67.50 217 ALA A N 1
ATOM 1743 C CA . ALA A 1 217 ? -36.029 8.439 30.129 1.00 67.50 217 ALA A CA 1
ATOM 1744 C C . ALA A 1 217 ? -34.798 9.047 29.438 1.00 67.50 217 ALA A C 1
ATOM 1746 O O . ALA A 1 217 ? -34.937 10.025 28.708 1.00 67.50 217 ALA A O 1
ATOM 1747 N N . LEU A 1 218 ? -33.625 8.418 29.565 1.00 69.25 218 LEU A N 1
ATOM 1748 C CA . LEU A 1 218 ? -32.399 8.835 28.878 1.00 69.25 218 LEU A CA 1
ATOM 1749 C C . LEU A 1 218 ? -32.524 8.740 27.350 1.00 69.25 218 LEU A C 1
ATOM 1751 O O . LEU A 1 218 ? -32.113 9.664 26.653 1.00 69.25 218 LEU A O 1
ATOM 1755 N N . LYS A 1 219 ? -33.139 7.674 26.817 1.00 70.12 219 LYS A N 1
ATOM 1756 C CA . LYS A 1 219 ? -33.399 7.537 25.369 1.00 70.12 219 LYS A CA 1
ATOM 1757 C C . LYS A 1 219 ? -34.346 8.605 24.825 1.00 70.12 219 LYS A C 1
ATOM 1759 O O . LYS A 1 219 ? -34.195 9.024 23.683 1.00 70.12 219 LYS A O 1
ATOM 1764 N N . GLU A 1 220 ? -35.320 9.027 25.624 1.00 75.38 220 GLU A N 1
ATOM 1765 C CA . GLU A 1 220 ? -36.314 10.035 25.242 1.00 75.38 220 GLU A CA 1
ATOM 1766 C C . GLU A 1 220 ? -35.891 11.473 25.593 1.00 75.38 220 GLU A C 1
ATOM 1768 O O . GLU A 1 220 ? -36.653 12.407 25.343 1.00 75.38 220 GLU A O 1
ATOM 1773 N N . GLY A 1 221 ? -34.700 11.670 26.176 1.00 58.91 221 GLY A N 1
ATOM 1774 C CA . GLY A 1 221 ? -34.215 12.982 26.618 1.00 58.91 221 GLY A CA 1
ATOM 1775 C C . GLY A 1 221 ? -35.024 13.584 27.775 1.00 58.91 221 GLY A C 1
ATOM 1776 O O . GLY A 1 221 ? -35.099 14.804 27.913 1.00 58.91 221 GLY A O 1
ATOM 1777 N N . LYS A 1 222 ? -35.672 12.742 28.585 1.00 66.94 222 LYS A N 1
ATOM 1778 C CA . LYS A 1 222 ? -36.511 13.132 29.725 1.00 66.94 222 LYS A CA 1
ATOM 1779 C C . LYS A 1 222 ? -35.746 12.981 31.039 1.00 66.94 222 LYS A C 1
ATOM 1781 O O . LYS A 1 222 ? -34.847 12.155 31.163 1.00 66.94 222 LYS A O 1
ATOM 1786 N N . GLY A 1 223 ? -36.137 13.765 32.044 1.00 59.44 223 GLY A N 1
ATOM 1787 C CA . GLY A 1 223 ? -35.616 13.612 33.403 1.00 59.44 223 GLY A CA 1
ATOM 1788 C C . GLY A 1 223 ? -35.975 12.240 33.978 1.00 59.44 223 GLY A C 1
ATOM 1789 O O . GLY A 1 223 ? -37.118 11.798 33.854 1.00 59.44 223 GLY A O 1
ATOM 1790 N N . ALA A 1 224 ? -35.003 11.576 34.597 1.00 66.25 224 ALA A N 1
ATOM 1791 C CA . ALA A 1 224 ? -35.192 10.304 35.282 1.00 66.25 224 ALA A CA 1
ATOM 1792 C C . ALA A 1 224 ? -35.179 10.516 36.802 1.00 66.25 224 ALA A C 1
ATOM 1794 O O . ALA A 1 224 ? -34.396 11.319 37.309 1.00 66.25 224 ALA A O 1
ATOM 1795 N N . TYR A 1 225 ? -36.036 9.800 37.528 1.00 64.19 225 TYR A N 1
ATOM 1796 C CA . TYR A 1 225 ? -36.068 9.854 38.988 1.00 64.19 225 TYR A CA 1
ATOM 1797 C C . TYR A 1 225 ? -35.072 8.849 39.571 1.00 64.19 225 TYR A C 1
ATOM 1799 O O . TYR A 1 225 ? -35.189 7.642 39.345 1.00 64.19 225 TYR A O 1
ATOM 1807 N N . LEU A 1 226 ? -34.107 9.359 40.332 1.00 66.62 226 LEU A N 1
ATOM 1808 C CA . LEU A 1 226 ? -33.156 8.564 41.101 1.00 66.62 226 LEU A CA 1
ATOM 1809 C C . LEU A 1 226 ? -33.475 8.625 42.581 1.00 66.62 226 LEU A C 1
ATOM 1811 O O . LEU A 1 226 ? -33.949 9.643 43.086 1.00 66.62 226 LEU A O 1
ATOM 1815 N N . ASP A 1 227 ? -33.201 7.512 43.252 1.00 66.25 227 ASP A N 1
ATOM 1816 C CA . ASP A 1 227 ? -33.169 7.502 44.703 1.00 66.25 227 ASP A CA 1
ATOM 1817 C C . ASP A 1 227 ? -31.985 8.346 45.193 1.00 66.25 227 ASP A C 1
ATOM 1819 O O . ASP A 1 227 ? -30.922 8.362 44.577 1.00 66.25 227 ASP A O 1
ATOM 1823 N N . SER A 1 228 ? -32.184 9.040 46.308 1.00 66.38 228 SER A N 1
ATOM 1824 C CA . SER A 1 228 ? -31.229 9.967 46.920 1.00 66.38 228 SER A CA 1
ATOM 1825 C C . SER A 1 228 ? -29.892 9.326 47.304 1.00 66.38 228 SER A C 1
ATOM 1827 O O . SER A 1 228 ? -28.894 10.034 47.422 1.00 66.38 228 SER A O 1
ATOM 1829 N N . GLU A 1 229 ? -29.864 8.002 47.482 1.00 69.19 229 GLU A N 1
ATOM 1830 C CA . GLU A 1 229 ? -28.649 7.239 47.785 1.00 69.19 229 GLU A CA 1
ATOM 1831 C C . GLU A 1 229 ? -27.982 6.600 46.553 1.00 69.19 229 GLU A C 1
ATOM 1833 O O . GLU A 1 229 ? -26.905 6.015 46.681 1.00 69.19 229 GLU A O 1
ATOM 1838 N N . SER A 1 230 ? -28.606 6.680 45.372 1.00 64.12 230 SER A N 1
ATOM 1839 C CA . SER A 1 230 ? -28.075 6.120 44.124 1.00 64.12 230 SER A CA 1
ATOM 1840 C C . SER A 1 230 ? -27.396 7.200 43.294 1.00 64.12 230 SER A C 1
ATOM 1842 O O . SER A 1 230 ? -27.974 8.259 43.061 1.00 64.12 230 SER A O 1
ATOM 1844 N N . ASP A 1 231 ? -26.195 6.903 42.801 1.00 71.62 231 ASP A N 1
ATOM 1845 C CA . ASP A 1 231 ? -25.420 7.849 41.997 1.00 71.62 231 ASP A CA 1
ATOM 1846 C C . ASP A 1 231 ? -25.355 7.410 40.530 1.00 71.62 231 ASP A C 1
ATOM 1848 O O . ASP A 1 231 ? -25.273 6.213 40.220 1.00 71.62 231 ASP A O 1
ATOM 1852 N N . ILE A 1 232 ? -25.409 8.389 39.627 1.00 68.50 232 ILE A N 1
ATOM 1853 C CA . ILE A 1 232 ? -25.216 8.182 38.192 1.00 68.50 232 ILE A CA 1
ATOM 1854 C C . ILE A 1 232 ? -23.896 8.817 37.793 1.00 68.50 232 ILE A C 1
ATOM 1856 O O . ILE A 1 232 ? -23.743 10.036 37.811 1.00 68.50 232 ILE A O 1
ATOM 1860 N N . GLU A 1 233 ? -22.977 7.977 37.334 1.00 72.31 233 GLU A N 1
ATOM 1861 C CA . GLU A 1 233 ? -21.695 8.412 36.807 1.00 72.31 233 GLU A CA 1
ATOM 1862 C C . GLU A 1 233 ? -21.577 8.005 35.336 1.00 72.31 233 GLU A C 1
ATOM 1864 O O . GLU A 1 233 ? -21.953 6.901 34.923 1.00 72.31 233 GLU A O 1
ATOM 1869 N N . MET A 1 234 ? -21.043 8.913 34.520 1.00 66.88 234 MET A N 1
ATOM 1870 C CA . MET A 1 234 ? -20.556 8.553 33.193 1.00 66.88 234 MET A CA 1
ATOM 1871 C C . MET A 1 234 ? -19.118 8.050 33.333 1.00 66.88 234 MET A C 1
ATOM 1873 O O . MET A 1 234 ? -18.298 8.737 33.950 1.00 66.88 234 MET A O 1
ATOM 1877 N N . PRO A 1 235 ? -18.781 6.877 32.776 1.00 73.69 235 PRO A N 1
ATOM 1878 C CA . PRO A 1 235 ? -17.427 6.362 32.849 1.00 73.69 235 PRO A CA 1
ATOM 1879 C C . PRO A 1 235 ? -16.482 7.284 32.074 1.00 73.69 235 PRO A C 1
ATOM 1881 O O . PRO A 1 235 ? -16.715 7.632 30.914 1.00 73.69 235 PRO A O 1
ATOM 1884 N N . THR A 1 236 ? -15.384 7.673 32.716 1.00 73.62 236 THR A N 1
ATOM 1885 C CA . THR A 1 236 ? -14.307 8.423 32.077 1.00 73.62 236 THR A CA 1
ATOM 1886 C C . THR A 1 236 ? -13.486 7.476 31.210 1.00 73.62 236 THR A C 1
ATOM 1888 O O . THR A 1 236 ? -12.734 6.635 31.696 1.00 73.62 236 THR A O 1
ATOM 1891 N N . VAL A 1 237 ? -13.645 7.591 29.894 1.00 73.44 237 VAL A N 1
ATOM 1892 C CA . VAL A 1 237 ? -12.901 6.762 28.943 1.00 73.44 237 VAL A CA 1
ATOM 1893 C C . VAL A 1 237 ? -11.556 7.406 28.635 1.00 73.44 237 VAL A C 1
ATOM 1895 O O . VAL A 1 237 ? -11.502 8.495 28.061 1.00 73.44 237 VAL A O 1
ATOM 1898 N N . ASP A 1 238 ? -10.467 6.716 28.980 1.00 77.62 238 ASP A N 1
ATOM 1899 C CA . ASP A 1 238 ? -9.122 7.097 28.553 1.00 77.62 238 ASP A CA 1
ATOM 1900 C C . ASP A 1 238 ? -8.770 6.429 27.216 1.00 77.62 238 ASP A C 1
ATOM 1902 O O . ASP A 1 238 ? -8.665 5.209 27.114 1.00 77.62 238 ASP A O 1
ATOM 1906 N N . MET A 1 239 ? -8.575 7.251 26.182 1.00 78.94 239 MET A N 1
ATOM 1907 C CA . MET A 1 239 ? -8.201 6.809 24.834 1.00 78.94 239 MET A CA 1
ATOM 1908 C C . MET A 1 239 ? -6.685 6.849 24.587 1.00 78.94 239 MET A C 1
ATOM 1910 O O . MET A 1 239 ? -6.251 6.518 23.482 1.00 78.94 239 MET A O 1
ATOM 1914 N N . LYS A 1 240 ? -5.865 7.284 25.558 1.00 85.12 240 LYS A N 1
ATOM 1915 C CA . LYS A 1 240 ? -4.405 7.384 25.379 1.00 85.12 240 LYS A CA 1
ATOM 1916 C C . LYS A 1 240 ? -3.752 6.054 24.988 1.00 85.12 240 LYS A C 1
ATOM 1918 O O . LYS A 1 240 ? -3.052 6.058 23.977 1.00 85.12 240 LYS A O 1
ATOM 1923 N N . PRO A 1 241 ? -4.025 4.918 25.664 1.00 81.50 241 PRO A N 1
ATOM 1924 C CA . PRO A 1 241 ? -3.365 3.658 25.322 1.00 81.50 241 PRO A CA 1
ATOM 1925 C C . PRO A 1 241 ? -3.679 3.206 23.893 1.00 81.50 241 PRO A C 1
ATOM 1927 O O . PRO A 1 241 ? -2.810 2.715 23.183 1.00 81.50 241 PRO A O 1
ATOM 1930 N N . THR A 1 242 ? -4.913 3.424 23.434 1.00 80.62 242 THR A N 1
ATOM 1931 C CA . THR A 1 242 ? -5.326 3.087 22.066 1.00 80.62 242 THR A CA 1
ATOM 1932 C C . THR A 1 242 ? -4.611 3.949 21.023 1.00 80.62 242 THR A C 1
ATOM 1934 O O . THR A 1 242 ? -4.236 3.445 19.967 1.00 80.62 242 THR A O 1
ATOM 1937 N N . LYS A 1 243 ? -4.390 5.240 21.304 1.00 83.38 243 LYS A N 1
ATOM 1938 C CA . LYS A 1 243 ? -3.623 6.117 20.404 1.00 83.38 243 LYS A CA 1
ATOM 1939 C C . LYS A 1 243 ? -2.169 5.668 20.291 1.00 83.38 243 LYS A C 1
ATOM 1941 O O . LYS A 1 243 ? -1.679 5.533 19.177 1.00 83.38 243 LYS A O 1
ATOM 1946 N N . GLU A 1 244 ? -1.526 5.364 21.416 1.00 84.75 244 GLU A N 1
ATOM 1947 C CA . GLU A 1 244 ? -0.141 4.872 21.445 1.00 84.75 244 GLU A CA 1
ATOM 1948 C C . GLU A 1 244 ? 0.003 3.525 20.714 1.00 84.75 244 GLU A C 1
ATOM 1950 O O . GLU A 1 244 ? 0.958 3.321 19.968 1.00 84.75 244 GLU A O 1
ATOM 1955 N N . GLN A 1 245 ? -0.976 2.623 20.854 1.00 81.38 245 GLN A N 1
ATOM 1956 C CA . GLN A 1 245 ? -1.015 1.355 20.113 1.00 81.38 245 GLN A CA 1
ATOM 1957 C C . GLN A 1 245 ? -1.120 1.564 18.598 1.00 81.38 245 GLN A C 1
ATOM 1959 O O . GLN A 1 245 ? -0.416 0.899 17.837 1.00 81.38 245 GL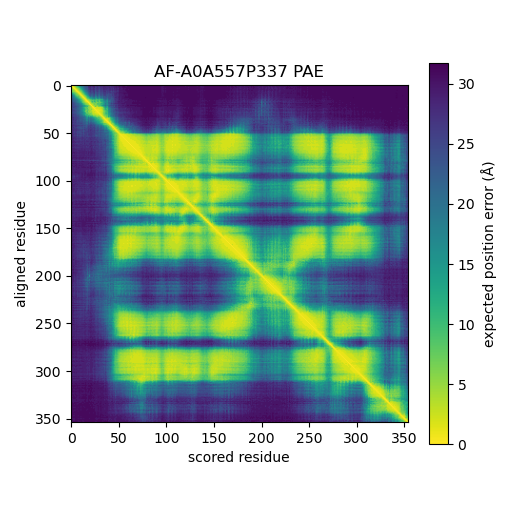N A O 1
ATOM 1964 N N . LEU A 1 246 ? -1.974 2.492 18.152 1.00 83.94 246 LEU A N 1
ATOM 1965 C CA . LEU A 1 246 ? -2.103 2.831 16.733 1.00 83.94 246 LEU A CA 1
ATOM 1966 C C . LEU A 1 246 ? -0.823 3.473 16.190 1.00 83.94 246 LEU A C 1
ATOM 1968 O O . LEU A 1 246 ? -0.357 3.087 15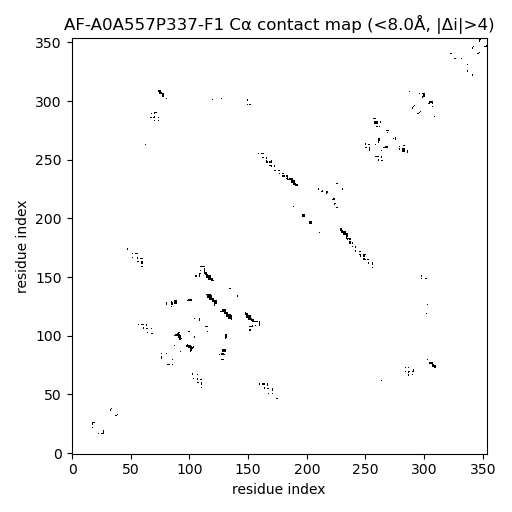.121 1.00 83.94 246 LEU A O 1
ATOM 1972 N N . GLU A 1 247 ? -0.231 4.416 16.924 1.00 86.06 247 GLU A N 1
ATOM 1973 C CA . GLU A 1 247 ? 1.036 5.052 16.547 1.00 86.06 247 GLU A CA 1
ATOM 1974 C C . GLU A 1 247 ? 2.169 4.029 16.421 1.00 86.06 247 GLU A C 1
ATOM 1976 O O . GLU A 1 247 ? 2.905 4.044 15.432 1.00 86.06 247 GLU A O 1
ATOM 1981 N N . TYR A 1 248 ? 2.262 3.090 17.365 1.00 86.69 248 TYR A N 1
ATOM 1982 C CA . TYR A 1 248 ? 3.228 2.001 17.301 1.00 86.69 248 TYR A CA 1
ATOM 1983 C C . TYR A 1 248 ? 3.002 1.104 16.075 1.00 86.69 248 TYR A C 1
ATOM 1985 O O . TYR A 1 248 ? 3.940 0.868 15.313 1.00 86.69 248 TYR A O 1
ATOM 1993 N N . ALA A 1 249 ? 1.767 0.663 15.821 1.00 86.94 249 ALA A N 1
ATOM 1994 C CA . ALA A 1 249 ? 1.459 -0.184 14.667 1.00 86.94 249 ALA A CA 1
ATOM 1995 C C . ALA A 1 249 ? 1.774 0.518 13.331 1.00 86.94 249 ALA A C 1
ATOM 1997 O O . ALA A 1 249 ? 2.399 -0.070 12.448 1.00 86.94 249 ALA A O 1
ATOM 1998 N N . TYR A 1 250 ? 1.435 1.803 13.198 1.00 85.81 250 TYR A N 1
ATOM 1999 C CA . TYR A 1 250 ? 1.804 2.586 12.019 1.00 85.81 250 TYR A CA 1
ATOM 2000 C C . TYR A 1 250 ? 3.317 2.776 11.884 1.00 85.81 250 TYR A C 1
ATOM 2002 O O . TYR A 1 250 ? 3.824 2.739 10.764 1.00 85.81 250 TYR A O 1
ATOM 2010 N N . SER A 1 251 ? 4.058 2.918 12.986 1.00 86.00 251 SER A N 1
ATOM 2011 C CA . SER A 1 251 ? 5.523 3.005 12.937 1.00 86.00 251 SER A CA 1
ATOM 2012 C C . SER A 1 251 ? 6.169 1.734 12.366 1.00 86.00 251 SER A C 1
ATOM 2014 O O . SER A 1 251 ? 7.129 1.829 11.598 1.00 86.00 251 SER A O 1
ATOM 2016 N N . LEU A 1 252 ? 5.604 0.554 12.656 1.00 87.94 252 LEU A N 1
ATOM 2017 C CA . LEU A 1 252 ? 6.052 -0.719 12.082 1.00 87.94 252 LEU A CA 1
ATOM 2018 C C . LEU A 1 252 ? 5.775 -0.783 10.574 1.00 87.94 252 LEU A C 1
ATOM 2020 O O . LEU A 1 252 ? 6.653 -1.173 9.804 1.00 87.94 252 LEU A O 1
ATOM 2024 N N . ILE A 1 253 ? 4.602 -0.313 10.136 1.00 87.88 253 ILE A N 1
ATOM 2025 C CA . ILE A 1 253 ? 4.255 -0.201 8.708 1.00 87.88 253 ILE A CA 1
ATOM 2026 C C . ILE A 1 253 ? 5.211 0.766 7.991 1.00 87.88 253 ILE A C 1
ATOM 2028 O O . ILE A 1 253 ? 5.691 0.466 6.895 1.00 87.88 253 ILE A O 1
ATOM 2032 N N . CYS A 1 254 ? 5.541 1.903 8.607 1.00 86.25 254 CYS A N 1
ATOM 2033 C CA . CYS A 1 254 ? 6.507 2.867 8.068 1.00 86.25 254 CYS A CA 1
ATOM 2034 C C . CYS A 1 254 ? 7.901 2.255 7.922 1.00 86.25 254 CYS A C 1
ATOM 2036 O O . CYS A 1 254 ? 8.555 2.452 6.902 1.00 86.25 254 CYS A O 1
ATOM 2038 N N . ASN A 1 255 ? 8.342 1.474 8.910 1.00 86.19 255 ASN A N 1
ATOM 2039 C CA . ASN A 1 255 ? 9.623 0.777 8.857 1.00 86.19 255 ASN A CA 1
ATOM 2040 C C . ASN A 1 255 ? 9.660 -0.236 7.701 1.00 86.19 255 ASN A C 1
ATOM 2042 O O . ASN A 1 255 ? 10.549 -0.165 6.856 1.00 86.19 255 ASN A O 1
ATOM 2046 N N . ALA A 1 256 ? 8.651 -1.106 7.601 1.00 85.94 256 ALA A N 1
ATOM 2047 C CA . ALA A 1 256 ? 8.589 -2.121 6.551 1.00 85.94 256 ALA A CA 1
ATOM 2048 C C . ALA A 1 256 ? 8.489 -1.519 5.140 1.00 85.94 256 ALA A C 1
ATOM 2050 O O . ALA A 1 256 ? 9.028 -2.063 4.174 1.00 85.94 256 ALA A O 1
ATOM 2051 N N . THR A 1 257 ? 7.796 -0.388 4.994 1.00 85.31 257 THR A N 1
ATOM 2052 C CA . THR A 1 257 ? 7.624 0.281 3.697 1.00 85.31 257 THR A CA 1
ATOM 2053 C C . THR A 1 257 ? 8.725 1.284 3.363 1.00 85.31 257 THR A C 1
ATOM 2055 O O . THR A 1 257 ? 8.858 1.644 2.197 1.00 85.31 257 THR A O 1
ATOM 2058 N N . GLY A 1 258 ? 9.502 1.739 4.348 1.00 82.88 258 GLY A N 1
ATOM 2059 C CA . GLY A 1 258 ? 10.447 2.851 4.213 1.00 82.88 258 GLY A CA 1
ATOM 2060 C C . GLY A 1 258 ? 9.778 4.226 4.063 1.00 82.88 258 GLY A C 1
ATOM 2061 O O . GLY A 1 258 ? 10.472 5.225 3.865 1.00 82.88 258 GLY A O 1
ATOM 2062 N N . ARG A 1 259 ? 8.443 4.294 4.147 1.00 85.69 259 ARG A N 1
ATOM 2063 C CA . ARG A 1 259 ? 7.641 5.505 3.921 1.00 85.69 259 ARG A CA 1
ATOM 2064 C C . ARG A 1 259 ? 7.473 6.300 5.224 1.00 85.69 259 ARG A C 1
ATOM 2066 O O . ARG A 1 259 ? 7.471 5.707 6.303 1.00 85.69 259 ARG A O 1
ATOM 2073 N N . PRO A 1 260 ? 7.314 7.634 5.151 1.00 84.50 260 PRO A N 1
ATOM 2074 C CA . PRO A 1 260 ? 7.080 8.446 6.339 1.00 84.50 260 PRO A CA 1
ATOM 2075 C C . PRO A 1 260 ? 5.681 8.202 6.920 1.00 84.50 260 PRO A C 1
ATOM 2077 O O . PRO A 1 260 ? 4.744 7.830 6.211 1.00 84.50 260 PRO A O 1
ATOM 2080 N N . MET A 1 261 ? 5.523 8.499 8.211 1.00 79.31 261 MET A N 1
ATOM 2081 C CA . MET A 1 261 ? 4.253 8.361 8.933 1.00 79.31 261 MET A CA 1
ATOM 2082 C C . MET A 1 261 ? 3.105 9.094 8.236 1.00 79.31 261 MET A C 1
ATOM 2084 O O . MET A 1 261 ? 2.033 8.521 8.056 1.00 79.31 261 MET A O 1
ATOM 2088 N N . SER A 1 262 ? 3.372 10.307 7.746 1.00 78.44 262 SER A N 1
ATOM 2089 C CA . SER A 1 262 ? 2.417 11.148 7.021 1.00 78.44 262 SER A CA 1
ATOM 2090 C C . SER A 1 262 ? 1.845 10.493 5.762 1.00 78.44 262 SER A C 1
ATOM 2092 O O . SER A 1 262 ? 0.704 10.767 5.390 1.00 78.44 262 SER A O 1
ATOM 2094 N N . PHE A 1 263 ? 2.591 9.584 5.132 1.00 79.19 263 PHE A N 1
ATOM 2095 C CA . PHE A 1 263 ? 2.129 8.819 3.977 1.00 79.19 263 PHE A CA 1
ATOM 2096 C C . PHE A 1 263 ? 1.152 7.701 4.370 1.00 79.19 263 PHE A C 1
ATOM 2098 O O . PHE A 1 263 ? 0.184 7.443 3.649 1.00 79.19 263 PHE A O 1
ATOM 2105 N N . VAL A 1 264 ? 1.389 7.057 5.518 1.00 74.44 264 VAL A N 1
ATOM 2106 C CA . VAL A 1 264 ? 0.608 5.910 6.009 1.00 74.44 264 VAL A CA 1
ATOM 2107 C C . VAL A 1 264 ? -0.660 6.366 6.733 1.00 74.44 264 VAL A C 1
ATOM 2109 O O . VAL A 1 264 ? -1.748 5.891 6.420 1.00 74.44 264 VAL A O 1
ATOM 2112 N N . ASN A 1 265 ? -0.549 7.309 7.672 1.00 71.12 265 ASN A N 1
ATOM 2113 C CA . ASN A 1 265 ? -1.673 7.749 8.504 1.00 71.12 265 ASN A CA 1
ATOM 2114 C C . ASN A 1 265 ? -2.362 9.032 7.994 1.00 71.12 265 ASN A C 1
ATOM 2116 O O . ASN A 1 265 ? -3.382 9.440 8.550 1.00 71.12 265 ASN A O 1
ATOM 2120 N N . GLY A 1 266 ? -1.812 9.691 6.964 1.00 61.38 266 GLY A N 1
ATOM 2121 C CA . GLY A 1 266 ? -2.339 10.946 6.416 1.00 61.38 266 GLY A CA 1
ATOM 2122 C C . GLY A 1 266 ? -2.198 12.162 7.341 1.00 61.38 266 GLY A C 1
ATOM 2123 O O . GLY A 1 266 ? -2.657 13.250 6.993 1.00 61.38 266 GLY A O 1
ATOM 2124 N N . GLN A 1 267 ? -1.578 12.007 8.512 1.00 60.16 267 GLN A N 1
ATOM 2125 C CA . GLN A 1 267 ? -1.295 13.096 9.436 1.00 60.16 267 GLN A CA 1
ATOM 2126 C C . GLN A 1 267 ? 0.105 13.624 9.149 1.00 60.16 267 GLN A C 1
ATOM 2128 O O . GLN A 1 267 ? 1.110 12.969 9.419 1.00 60.16 267 GLN A O 1
ATOM 2133 N N . LEU A 1 268 ? 0.178 14.842 8.615 1.00 52.38 268 LEU A N 1
ATOM 2134 C CA . LEU A 1 268 ? 1.430 15.587 8.594 1.00 52.38 268 LEU A CA 1
ATOM 2135 C C . LEU A 1 268 ? 1.908 15.730 10.042 1.00 52.38 268 LEU A C 1
ATOM 2137 O O . LEU A 1 268 ? 1.179 16.269 10.878 1.00 52.38 268 LEU A O 1
ATOM 2141 N N . ALA A 1 269 ? 3.122 15.265 10.336 1.00 50.06 269 ALA A N 1
ATOM 2142 C CA . ALA A 1 269 ? 3.820 15.597 11.572 1.00 50.06 269 ALA A CA 1
ATOM 2143 C C . ALA A 1 269 ? 4.169 17.096 11.528 1.00 50.06 269 ALA A C 1
ATOM 2145 O O . ALA A 1 269 ? 5.282 17.494 11.210 1.00 50.06 269 ALA A O 1
ATOM 2146 N N . GLY A 1 270 ? 3.162 17.946 11.726 1.00 41.75 270 GLY A N 1
ATOM 2147 C CA . GLY A 1 270 ? 3.255 19.386 11.556 1.00 41.75 270 GLY A CA 1
ATOM 2148 C C . GLY A 1 270 ? 3.709 20.059 12.839 1.00 41.75 270 GLY A C 1
ATOM 2149 O O . GLY A 1 270 ? 2.884 20.545 13.610 1.00 41.75 270 GLY A O 1
ATOM 2150 N N . GLY A 1 271 ? 5.021 20.130 13.053 1.00 43.91 271 GLY A N 1
ATOM 2151 C CA . GLY A 1 271 ? 5.586 21.227 13.830 1.00 43.91 271 GLY A CA 1
ATOM 2152 C C . GLY A 1 271 ? 5.588 22.487 12.962 1.00 43.91 271 GLY A C 1
ATOM 2153 O O . GLY A 1 271 ? 5.853 22.410 11.766 1.00 43.91 271 GLY A O 1
ATOM 2154 N N . LEU A 1 272 ? 5.344 23.664 13.546 1.00 45.66 272 LEU A N 1
ATOM 2155 C CA . LEU A 1 272 ? 5.423 24.974 12.866 1.00 45.66 272 LEU A CA 1
ATOM 2156 C C . LEU A 1 272 ? 6.775 25.245 12.154 1.00 45.66 272 LEU A C 1
ATOM 2158 O O . LEU A 1 272 ? 6.901 26.240 11.448 1.00 45.66 272 LEU A O 1
ATOM 2162 N N . SER A 1 273 ? 7.772 24.373 12.329 1.00 47.94 273 SER A N 1
ATOM 2163 C CA . SER A 1 273 ? 9.113 24.435 11.743 1.00 47.94 273 SER A CA 1
ATOM 2164 C C . SER A 1 273 ? 9.437 23.325 10.729 1.00 47.94 273 SER A C 1
ATOM 2166 O O . SER A 1 273 ? 10.551 23.306 10.217 1.00 47.94 273 SER A O 1
ATOM 2168 N N . THR A 1 274 ? 8.531 22.383 10.445 1.00 54.78 274 THR A N 1
ATOM 2169 C CA . THR A 1 274 ? 8.786 21.279 9.500 1.00 54.78 274 THR A CA 1
ATOM 2170 C C . THR A 1 274 ? 8.035 21.526 8.194 1.00 54.78 274 THR A C 1
ATOM 2172 O O . THR A 1 274 ? 6.822 21.345 8.128 1.00 54.78 274 THR A O 1
ATOM 2175 N N . SER A 1 275 ? 8.750 21.908 7.133 1.00 58.78 275 SER A N 1
ATOM 2176 C CA . SER A 1 275 ? 8.218 22.159 5.779 1.00 58.78 275 SER A CA 1
ATOM 2177 C C . SER A 1 275 ? 7.680 20.903 5.063 1.00 58.78 275 SER A C 1
ATOM 2179 O O . SER A 1 275 ? 7.241 20.986 3.917 1.00 58.78 275 SER A O 1
ATOM 2181 N N . GLY A 1 276 ? 7.718 19.727 5.706 1.00 63.75 276 GLY A N 1
ATOM 2182 C CA . GLY A 1 276 ? 7.385 18.434 5.090 1.00 63.75 276 GLY A CA 1
ATOM 2183 C C . GLY A 1 276 ? 8.435 17.942 4.086 1.00 63.75 276 GLY A C 1
ATOM 2184 O O . GLY A 1 276 ? 8.240 16.922 3.436 1.00 63.75 276 GLY A O 1
ATOM 2185 N N . GLU A 1 277 ? 9.554 18.649 3.956 1.00 68.25 277 GLU A N 1
ATOM 2186 C CA . GLU A 1 277 ? 10.618 18.369 2.991 1.00 68.25 277 GLU A CA 1
ATOM 2187 C C . GLU A 1 277 ? 11.371 17.066 3.301 1.00 68.25 277 GLU A C 1
ATOM 2189 O O . GLU A 1 277 ? 11.641 16.272 2.401 1.00 68.25 277 GLU A O 1
ATOM 2194 N N . GLY A 1 278 ? 11.618 16.783 4.586 1.00 71.69 278 GLY A N 1
ATOM 2195 C CA . GLY A 1 278 ? 12.196 15.509 5.032 1.00 71.69 278 GLY A CA 1
ATOM 2196 C C . GLY A 1 278 ? 11.320 14.308 4.663 1.00 71.69 278 GLY A C 1
ATOM 2197 O O . GLY A 1 278 ? 11.811 13.348 4.068 1.00 71.69 278 GLY A O 1
ATOM 2198 N N . ASP A 1 279 ? 10.013 14.406 4.922 1.00 75.44 279 ASP A N 1
ATOM 2199 C CA . ASP A 1 279 ? 9.032 13.379 4.556 1.00 75.44 279 ASP A CA 1
ATOM 2200 C C . ASP A 1 279 ? 8.984 13.177 3.037 1.00 75.44 279 ASP A C 1
ATOM 2202 O O . ASP A 1 279 ? 8.973 12.043 2.560 1.00 75.44 279 ASP A O 1
ATOM 2206 N N . ARG A 1 280 ? 9.009 14.263 2.253 1.00 77.25 280 ARG A N 1
ATOM 2207 C CA . ARG A 1 280 ? 9.031 14.193 0.782 1.00 77.25 280 ARG A CA 1
ATOM 2208 C C . ARG A 1 280 ? 10.285 13.503 0.260 1.00 77.25 280 ARG A C 1
ATOM 2210 O O . ARG A 1 280 ? 10.175 12.623 -0.593 1.00 77.25 280 ARG A O 1
ATOM 2217 N N . LYS A 1 281 ? 11.460 13.851 0.791 1.00 80.12 281 LYS A N 1
ATOM 2218 C CA . LYS A 1 281 ? 12.732 13.230 0.404 1.00 80.12 281 LYS A CA 1
ATOM 2219 C C . LYS A 1 281 ? 12.744 11.740 0.729 1.00 80.12 281 LYS A C 1
ATOM 2221 O O . LYS A 1 281 ? 13.109 10.936 -0.128 1.00 80.12 281 LYS A O 1
ATOM 2226 N N . GLN A 1 282 ? 12.301 11.367 1.928 1.00 82.56 282 GLN A N 1
ATOM 2227 C CA . GLN A 1 282 ? 12.176 9.966 2.325 1.00 82.56 282 GLN A CA 1
ATOM 2228 C C . GLN A 1 282 ? 11.188 9.220 1.419 1.00 82.56 282 GLN A C 1
ATOM 2230 O O . GLN A 1 282 ? 11.485 8.127 0.940 1.00 82.56 282 GLN A O 1
ATOM 2235 N N . ASN A 1 283 ? 10.045 9.835 1.113 1.00 85.00 283 ASN A N 1
ATOM 2236 C CA . ASN A 1 283 ? 9.052 9.266 0.211 1.00 85.00 283 ASN A CA 1
ATOM 2237 C C . ASN A 1 283 ? 9.615 9.051 -1.204 1.00 85.00 283 ASN A C 1
ATOM 2239 O O . ASN A 1 283 ? 9.385 8.002 -1.800 1.00 85.00 283 ASN A O 1
ATOM 2243 N N . ARG A 1 284 ? 10.396 10.004 -1.729 1.00 83.00 284 ARG A N 1
ATOM 2244 C CA . ARG A 1 284 ? 11.058 9.876 -3.034 1.00 83.00 284 ARG A CA 1
ATOM 2245 C C . ARG A 1 284 ? 12.109 8.768 -3.031 1.00 83.00 284 ARG A C 1
ATOM 2247 O O . ARG A 1 284 ? 12.138 7.976 -3.965 1.00 83.00 284 ARG A O 1
ATOM 2254 N N . GLN A 1 285 ? 12.929 8.663 -1.985 1.00 85.81 285 GLN A N 1
ATOM 2255 C CA . GLN A 1 285 ? 13.905 7.575 -1.843 1.00 85.81 285 GLN A CA 1
ATOM 2256 C C . GLN A 1 285 ? 13.233 6.198 -1.794 1.00 85.81 285 GLN A C 1
ATOM 2258 O O . GLN A 1 285 ? 13.673 5.283 -2.489 1.00 85.81 285 GLN A O 1
ATOM 2263 N N . ALA A 1 286 ? 12.139 6.069 -1.040 1.00 86.44 286 ALA A N 1
ATOM 2264 C CA . ALA A 1 286 ? 11.340 4.848 -1.011 1.00 86.44 286 ALA A CA 1
ATOM 2265 C C . ALA A 1 286 ? 10.749 4.528 -2.396 1.00 86.44 286 ALA A C 1
ATOM 2267 O O . ALA A 1 286 ? 10.863 3.398 -2.859 1.00 86.44 286 ALA A O 1
ATOM 2268 N N . SER A 1 287 ? 10.218 5.527 -3.114 1.00 87.62 287 SER A N 1
ATOM 2269 C CA . SER A 1 287 ? 9.746 5.337 -4.493 1.00 87.62 287 SER A CA 1
ATOM 2270 C C . S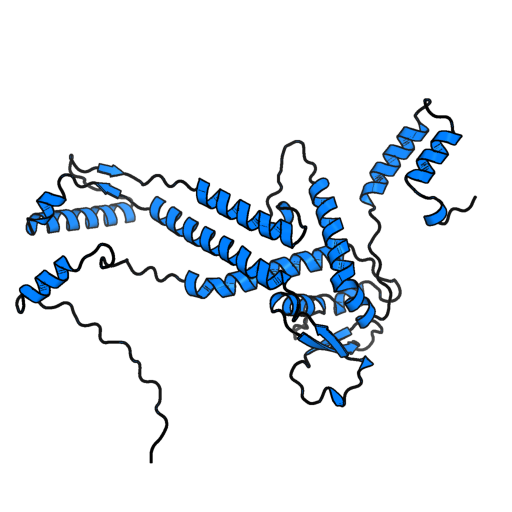ER A 1 287 ? 10.860 4.907 -5.450 1.00 87.62 287 SER A C 1
ATOM 2272 O O . SER A 1 287 ? 10.631 4.045 -6.288 1.00 87.62 287 SER A O 1
ATOM 2274 N N . ILE A 1 288 ? 12.073 5.455 -5.335 1.00 87.44 288 ILE A N 1
ATOM 2275 C CA . ILE A 1 288 ? 13.221 5.035 -6.160 1.00 87.44 288 ILE A CA 1
ATOM 2276 C C . ILE A 1 288 ? 13.548 3.557 -5.917 1.00 87.44 288 ILE A C 1
ATOM 2278 O O . ILE A 1 288 ? 13.823 2.813 -6.859 1.00 87.44 288 ILE A O 1
ATOM 2282 N N . PHE A 1 289 ? 13.516 3.126 -4.658 1.00 87.88 289 PHE A N 1
ATOM 2283 C CA . PHE A 1 289 ? 13.741 1.733 -4.292 1.00 87.88 289 PHE A CA 1
ATOM 2284 C C . PHE A 1 289 ? 12.656 0.814 -4.870 1.00 87.88 289 PHE A C 1
ATOM 2286 O O . PHE A 1 289 ? 12.987 -0.145 -5.566 1.00 87.88 289 PHE A O 1
ATOM 2293 N N . ASP A 1 290 ? 11.378 1.152 -4.672 1.00 88.94 290 ASP A N 1
ATOM 2294 C CA . ASP A 1 290 ? 10.245 0.386 -5.208 1.00 88.94 290 ASP A CA 1
ATOM 2295 C C . ASP A 1 290 ? 10.261 0.346 -6.749 1.00 88.94 290 ASP A C 1
ATOM 2297 O O . ASP A 1 290 ? 9.965 -0.685 -7.356 1.00 88.94 290 ASP A O 1
ATOM 2301 N N . PHE A 1 291 ? 10.660 1.445 -7.402 1.00 90.81 291 PHE A N 1
ATOM 2302 C CA . PHE A 1 291 ? 10.822 1.492 -8.854 1.00 90.81 291 PHE A CA 1
ATOM 2303 C C . PHE A 1 291 ? 11.879 0.494 -9.322 1.00 90.81 291 PHE A C 1
ATOM 2305 O O . PHE A 1 291 ? 11.598 -0.326 -10.190 1.00 90.81 291 PHE A O 1
ATOM 2312 N N . ASN A 1 292 ? 13.075 0.531 -8.734 1.00 87.38 292 ASN A N 1
ATOM 2313 C CA . ASN A 1 292 ? 14.176 -0.331 -9.157 1.00 87.38 292 ASN A CA 1
ATOM 2314 C C . ASN A 1 292 ? 13.921 -1.814 -8.868 1.00 87.38 292 ASN A C 1
ATOM 2316 O O . ASN A 1 292 ? 14.361 -2.657 -9.643 1.00 87.38 292 ASN A O 1
ATOM 2320 N N . GLN A 1 293 ? 13.237 -2.136 -7.767 1.00 86.38 293 GLN A N 1
ATOM 2321 C CA . GLN A 1 293 ? 12.976 -3.525 -7.391 1.00 86.38 293 GLN A CA 1
ATOM 2322 C C . GLN A 1 293 ? 11.789 -4.146 -8.124 1.00 86.38 293 GLN A C 1
ATOM 2324 O O . GLN A 1 293 ? 11.843 -5.327 -8.454 1.00 86.38 293 GLN A O 1
ATOM 2329 N N . ILE A 1 294 ? 10.721 -3.377 -8.352 1.00 87.81 294 ILE A N 1
ATOM 2330 C CA . ILE A 1 294 ? 9.444 -3.916 -8.833 1.00 87.81 294 ILE A CA 1
ATOM 2331 C C . ILE A 1 294 ? 9.141 -3.392 -10.235 1.00 87.81 294 ILE A C 1
ATOM 2333 O O . ILE A 1 294 ? 9.035 -4.162 -11.188 1.00 87.81 294 ILE A O 1
ATOM 2337 N N . LEU A 1 295 ? 8.991 -2.073 -10.383 1.00 88.31 295 LEU A N 1
ATOM 2338 C CA . LEU A 1 295 ? 8.395 -1.507 -11.596 1.00 88.31 295 LEU A CA 1
ATOM 2339 C C . LEU A 1 295 ? 9.328 -1.518 -12.803 1.00 88.31 295 LEU A C 1
ATOM 2341 O O . LEU A 1 295 ? 8.853 -1.744 -13.911 1.00 88.31 295 LEU A O 1
ATOM 2345 N N . ARG A 1 296 ? 10.629 -1.292 -12.615 1.00 88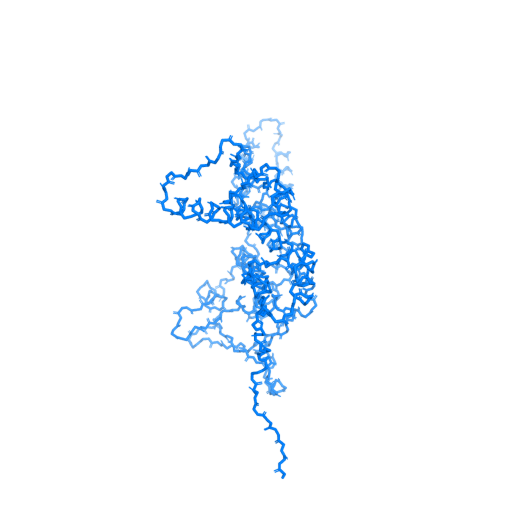.31 296 ARG A N 1
ATOM 2346 C CA . ARG A 1 296 ? 11.593 -1.159 -13.710 1.00 88.31 296 ARG A CA 1
ATOM 2347 C C . ARG A 1 296 ? 11.597 -2.396 -14.604 1.00 88.31 296 ARG A C 1
ATOM 2349 O O . ARG A 1 296 ? 11.326 -2.279 -15.793 1.00 88.31 296 ARG A O 1
ATOM 2356 N N . GLY A 1 297 ? 11.797 -3.578 -14.018 1.00 85.81 297 GLY A N 1
ATOM 2357 C CA . GLY A 1 297 ? 11.828 -4.833 -14.773 1.00 85.81 297 GLY A CA 1
ATOM 2358 C C . GLY A 1 297 ? 10.498 -5.150 -15.462 1.00 85.81 297 GLY A C 1
ATOM 2359 O O . GLY A 1 297 ? 10.481 -5.624 -16.598 1.00 85.81 297 GLY A O 1
ATOM 2360 N N . VAL A 1 298 ? 9.370 -4.837 -14.816 1.00 87.69 298 VAL A N 1
ATOM 2361 C CA . VAL A 1 298 ? 8.042 -5.062 -15.402 1.00 87.69 298 VAL A CA 1
ATOM 2362 C C . VAL A 1 298 ? 7.780 -4.105 -16.570 1.00 87.69 298 VAL A C 1
ATOM 2364 O O . VAL A 1 298 ? 7.308 -4.535 -17.623 1.00 87.69 298 VAL A O 1
ATOM 2367 N N . LEU A 1 299 ? 8.104 -2.819 -16.423 1.00 88.44 299 LEU A N 1
ATOM 2368 C CA . LEU A 1 299 ? 7.906 -1.813 -17.468 1.00 88.44 299 LEU A CA 1
ATOM 2369 C C . LEU A 1 299 ? 8.836 -2.049 -18.667 1.00 88.44 299 LEU A C 1
ATOM 2371 O O . LEU A 1 299 ? 8.360 -2.039 -19.804 1.00 88.44 299 LEU A O 1
ATOM 2375 N N . GLU A 1 300 ? 10.116 -2.343 -18.427 1.00 88.19 300 GLU A N 1
ATOM 2376 C CA . GLU A 1 300 ? 11.081 -2.706 -19.475 1.00 88.19 300 GLU A CA 1
ATOM 2377 C C . GLU A 1 300 ? 10.625 -3.968 -20.230 1.00 88.19 300 GLU A C 1
ATOM 2379 O O . GLU A 1 300 ? 10.655 -3.999 -21.458 1.00 88.19 300 GLU A O 1
ATOM 2384 N N . SER A 1 301 ? 10.095 -4.981 -19.534 1.00 85.00 301 SER A N 1
ATOM 2385 C CA . SER A 1 301 ? 9.557 -6.198 -20.165 1.00 85.00 301 SER A CA 1
ATOM 2386 C C . SER A 1 301 ? 8.306 -5.939 -21.023 1.00 85.00 301 SER A C 1
ATOM 2388 O O . SER A 1 301 ? 8.142 -6.502 -22.112 1.00 85.00 301 SER A O 1
ATOM 2390 N N . VAL A 1 302 ? 7.403 -5.073 -20.556 1.00 86.38 302 VAL A N 1
ATOM 2391 C CA . VAL A 1 302 ? 6.138 -4.783 -21.247 1.00 86.38 302 VAL A CA 1
ATOM 2392 C C . VAL A 1 302 ? 6.366 -3.923 -22.486 1.00 86.38 302 VAL A C 1
ATOM 2394 O O . VAL A 1 302 ? 5.853 -4.262 -23.560 1.00 86.38 302 VAL A O 1
ATOM 2397 N N . PHE A 1 303 ? 7.114 -2.830 -22.342 1.00 86.25 303 PHE A N 1
ATOM 2398 C CA . PHE A 1 303 ? 7.281 -1.825 -23.390 1.00 86.25 303 PHE A CA 1
ATOM 2399 C C . PHE A 1 303 ? 8.550 -2.011 -24.226 1.00 86.25 303 PHE A C 1
ATOM 2401 O O . PHE A 1 303 ? 8.595 -1.500 -25.340 1.00 86.25 303 PHE A O 1
ATOM 2408 N N . GLY A 1 304 ? 9.547 -2.754 -23.737 1.00 83.38 304 GLY A N 1
ATOM 2409 C CA . GLY A 1 304 ? 10.825 -2.937 -24.430 1.00 83.38 304 GLY A CA 1
ATOM 2410 C C . GLY A 1 304 ? 11.683 -1.671 -24.485 1.00 83.38 304 GLY A C 1
ATOM 2411 O O . GLY A 1 304 ? 12.486 -1.539 -25.402 1.00 83.38 304 GLY A O 1
ATOM 2412 N N . ALA A 1 305 ? 11.481 -0.740 -23.548 1.00 84.44 305 ALA A N 1
ATOM 2413 C CA . ALA A 1 305 ? 12.194 0.530 -23.464 1.00 84.44 305 ALA A CA 1
ATOM 2414 C C . ALA A 1 305 ? 12.729 0.748 -22.046 1.00 84.44 305 ALA A C 1
ATOM 2416 O O . ALA A 1 305 ? 12.090 0.323 -21.080 1.00 84.44 305 ALA A O 1
ATOM 2417 N N . ASP A 1 306 ? 13.857 1.446 -21.940 1.00 84.50 306 ASP A N 1
ATOM 2418 C CA . ASP A 1 306 ? 14.479 1.787 -20.664 1.00 84.50 306 ASP A CA 1
ATOM 2419 C C . ASP A 1 306 ? 13.725 2.943 -19.999 1.00 84.50 306 ASP A C 1
ATOM 2421 O O . ASP A 1 306 ? 13.521 4.005 -20.592 1.00 84.50 306 ASP A O 1
ATOM 2425 N N . PHE A 1 307 ? 13.296 2.735 -18.754 1.00 87.44 307 PHE A N 1
ATOM 2426 C CA . PHE A 1 307 ? 12.624 3.762 -17.961 1.00 87.44 307 PHE A CA 1
ATOM 2427 C C . PHE A 1 307 ? 13.591 4.376 -16.956 1.00 87.44 307 PHE A C 1
ATOM 2429 O O . PHE A 1 307 ? 14.272 3.674 -16.207 1.00 87.44 307 PHE A O 1
ATOM 2436 N N . GLU A 1 308 ? 13.581 5.702 -16.881 1.00 86.06 308 GLU A N 1
ATOM 2437 C CA . GLU A 1 308 ? 14.389 6.464 -15.935 1.00 86.06 308 GLU A CA 1
ATOM 2438 C C . GLU A 1 308 ? 13.513 7.204 -14.927 1.00 86.06 308 GLU A C 1
ATOM 2440 O O . GLU A 1 308 ? 12.323 7.442 -15.142 1.00 86.06 308 GLU A O 1
ATOM 2445 N N . ILE A 1 309 ? 14.107 7.592 -13.804 1.00 86.50 309 ILE A N 1
ATOM 2446 C CA . ILE A 1 309 ? 13.427 8.388 -12.783 1.00 86.50 309 ILE A CA 1
ATOM 2447 C C . ILE A 1 309 ? 13.613 9.865 -13.116 1.00 86.50 309 ILE A C 1
ATOM 2449 O O . ILE A 1 309 ? 14.723 10.307 -13.405 1.00 86.50 309 ILE A O 1
ATOM 2453 N N . LYS A 1 310 ? 12.535 10.648 -13.027 1.00 82.62 310 LYS A N 1
ATOM 2454 C CA . LYS A 1 310 ? 12.576 12.098 -13.227 1.00 82.62 310 LYS A CA 1
ATOM 2455 C C . LYS A 1 310 ? 13.616 12.734 -12.292 1.00 82.62 310 LYS A C 1
ATOM 2457 O O . LYS A 1 310 ? 13.619 12.431 -11.085 1.00 82.62 310 LYS A O 1
ATOM 2462 N N . PRO A 1 311 ? 14.477 13.625 -12.817 1.00 69.88 311 PRO A N 1
ATOM 2463 C CA . PRO A 1 311 ? 15.439 14.342 -11.997 1.00 69.88 311 PRO A CA 1
ATOM 2464 C C . PRO A 1 311 ? 14.706 15.166 -10.939 1.00 69.88 311 PRO A C 1
ATOM 2466 O O . PRO A 1 311 ? 13.577 15.617 -11.144 1.00 69.88 311 PRO A O 1
ATOM 2469 N N . ASP A 1 312 ? 15.345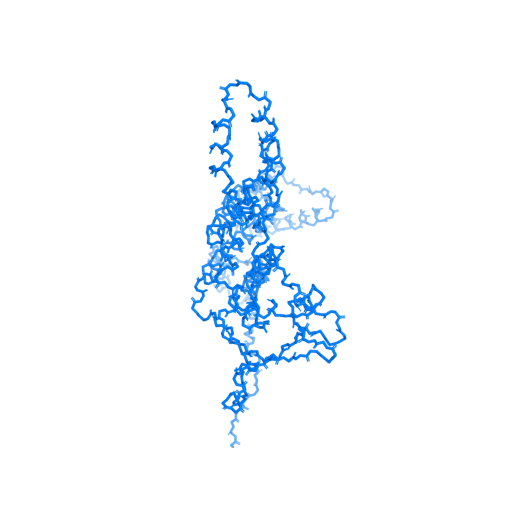 15.333 -9.786 1.00 68.56 312 ASP A N 1
ATOM 2470 C CA . ASP A 1 312 ? 14.777 16.112 -8.692 1.00 68.56 312 ASP A CA 1
ATOM 2471 C C . ASP A 1 312 ? 14.853 17.602 -9.031 1.00 68.56 312 ASP A C 1
ATOM 2473 O O . ASP A 1 312 ? 15.871 18.259 -8.822 1.00 68.56 312 ASP A O 1
ATOM 2477 N N . THR A 1 313 ? 13.795 18.138 -9.633 1.00 61.72 313 THR A N 1
ATOM 2478 C CA . THR A 1 313 ? 13.778 19.541 -10.051 1.00 61.72 313 THR A CA 1
ATOM 2479 C C . THR A 1 313 ? 13.553 20.502 -8.887 1.00 61.72 313 THR A C 1
ATOM 2481 O O . THR A 1 313 ? 13.758 21.701 -9.051 1.00 61.72 313 THR A O 1
ATOM 2484 N N . GLU A 1 314 ? 13.145 20.019 -7.709 1.00 58.31 314 GLU A N 1
ATOM 2485 C CA . GLU A 1 314 ? 12.918 20.884 -6.543 1.00 58.31 314 GLU A CA 1
ATOM 2486 C C . GLU A 1 314 ? 14.247 21.434 -6.011 1.00 58.31 314 GLU A C 1
ATOM 2488 O O . GLU A 1 314 ? 14.369 22.640 -5.776 1.00 58.31 314 GLU A O 1
ATOM 2493 N N . GLN A 1 315 ? 15.287 20.593 -5.993 1.00 56.38 315 GLN A N 1
ATOM 2494 C CA . GLN A 1 315 ? 16.647 21.015 -5.659 1.00 56.38 315 GLN A CA 1
ATOM 2495 C C . GLN A 1 315 ? 17.213 22.028 -6.651 1.00 56.38 315 GLN A C 1
ATOM 2497 O O . GLN A 1 315 ? 18.077 22.793 -6.258 1.00 56.38 315 GLN A O 1
ATOM 2502 N N . LEU A 1 316 ? 16.736 22.108 -7.901 1.00 59.31 316 LEU A N 1
ATOM 2503 C CA . LEU A 1 316 ? 17.246 23.095 -8.867 1.00 59.31 316 LEU A CA 1
ATOM 2504 C C . LEU A 1 316 ? 16.960 24.537 -8.436 1.00 59.31 316 LEU A C 1
ATOM 2506 O O . LEU A 1 316 ? 17.742 25.433 -8.747 1.00 59.31 316 LEU A O 1
ATOM 2510 N N . THR A 1 317 ? 15.871 24.775 -7.702 1.00 60.78 317 THR A N 1
ATOM 2511 C CA . THR A 1 317 ? 15.546 26.118 -7.192 1.00 60.78 317 THR A CA 1
ATOM 2512 C C . THR A 1 317 ? 16.491 26.501 -6.052 1.00 60.78 317 THR A C 1
ATOM 2514 O O . THR A 1 317 ? 17.001 27.621 -6.009 1.00 60.78 317 THR A O 1
ATOM 2517 N N . GLU A 1 318 ? 16.788 25.548 -5.168 1.00 61.81 318 GLU A N 1
ATOM 2518 C CA . GLU A 1 318 ? 17.783 25.696 -4.102 1.00 61.81 318 GLU A CA 1
ATOM 2519 C C . GLU A 1 318 ? 19.199 25.805 -4.662 1.00 61.81 318 GLU A C 1
ATOM 2521 O O . GLU A 1 318 ? 19.989 26.612 -4.181 1.00 61.81 318 GLU A O 1
ATOM 2526 N N . LEU A 1 319 ? 19.500 25.064 -5.729 1.00 58.88 319 LEU A N 1
ATOM 2527 C CA . LEU A 1 319 ? 20.764 25.128 -6.447 1.00 58.88 319 LEU A CA 1
ATOM 2528 C C . LEU A 1 319 ? 20.919 26.475 -7.146 1.00 58.88 319 LEU A C 1
ATOM 2530 O O . LEU A 1 319 ? 21.992 27.052 -7.100 1.00 58.88 319 LEU A O 1
ATOM 2534 N N . S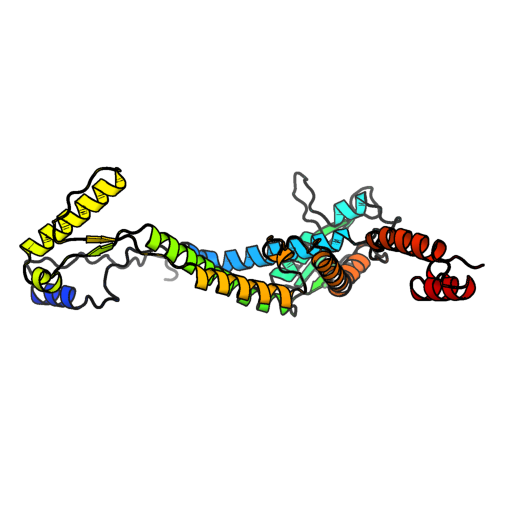ER A 1 320 ? 19.853 27.016 -7.741 1.00 60.84 320 SER A N 1
ATOM 2535 C CA . SER A 1 320 ? 19.857 28.359 -8.326 1.00 60.84 320 SER A CA 1
ATOM 2536 C C . SER A 1 320 ? 20.100 29.424 -7.254 1.00 60.84 320 SER A C 1
ATOM 2538 O O . SER A 1 320 ? 20.924 30.318 -7.443 1.00 60.84 320 SER A O 1
ATOM 2540 N N . ALA A 1 321 ? 19.451 29.309 -6.092 1.00 66.75 321 ALA A N 1
ATOM 2541 C CA . ALA A 1 321 ? 19.695 30.195 -4.956 1.00 66.75 321 ALA A CA 1
ATOM 2542 C C . ALA A 1 321 ? 21.128 30.058 -4.408 1.00 66.75 321 ALA A C 1
ATOM 2544 O O . ALA A 1 321 ? 21.780 31.066 -4.125 1.00 66.75 321 ALA A O 1
ATOM 2545 N N . PHE A 1 322 ? 21.643 28.831 -4.314 1.00 66.94 322 PHE A N 1
ATOM 2546 C CA . PHE A 1 322 ? 23.009 28.527 -3.903 1.00 66.94 322 PHE A CA 1
ATOM 2547 C C . PHE A 1 322 ? 24.035 29.078 -4.896 1.00 66.94 322 PHE A C 1
ATOM 2549 O O . PHE A 1 322 ? 24.935 29.802 -4.482 1.00 66.94 322 PHE A O 1
ATOM 2556 N N . MET A 1 323 ? 23.867 28.829 -6.196 1.00 66.25 323 MET A N 1
ATOM 2557 C CA . MET A 1 323 ? 24.701 29.374 -7.270 1.00 66.25 323 MET A CA 1
ATOM 2558 C C . MET A 1 323 ? 24.719 30.900 -7.228 1.00 66.25 323 MET A C 1
ATOM 2560 O O . MET A 1 323 ? 25.796 31.487 -7.188 1.00 66.25 323 MET A O 1
ATOM 2564 N N . ASN A 1 324 ? 23.554 31.544 -7.109 1.00 72.38 324 ASN A N 1
ATOM 2565 C CA . ASN A 1 324 ? 23.469 32.996 -6.953 1.00 72.38 324 ASN A CA 1
ATOM 2566 C C . ASN A 1 324 ? 24.216 33.474 -5.695 1.00 72.38 324 ASN A C 1
ATOM 2568 O O . ASN A 1 324 ? 24.960 34.452 -5.743 1.00 72.38 324 ASN A O 1
ATOM 2572 N N . SER A 1 325 ? 24.075 32.783 -4.559 1.00 70.00 325 SER A N 1
ATOM 2573 C CA . SER A 1 325 ? 24.793 33.136 -3.325 1.00 70.00 325 SER A CA 1
ATOM 2574 C C . SER A 1 325 ? 26.311 32.957 -3.448 1.00 70.00 325 SER A C 1
ATOM 2576 O O . SER A 1 325 ? 27.085 33.759 -2.922 1.00 70.00 325 SER A O 1
ATOM 2578 N N . LEU A 1 326 ? 26.745 31.934 -4.180 1.00 71.12 326 LEU A N 1
ATOM 2579 C CA . LEU A 1 326 ? 28.139 31.571 -4.373 1.00 71.12 326 LEU A CA 1
ATOM 2580 C C . LEU A 1 326 ? 28.803 32.536 -5.366 1.00 71.12 326 LEU A C 1
ATOM 2582 O O . LEU A 1 326 ? 29.925 32.987 -5.134 1.00 71.12 326 LEU A O 1
ATOM 2586 N N . GLU A 1 327 ? 28.083 32.968 -6.402 1.00 69.75 327 GLU A N 1
ATOM 2587 C CA . GLU A 1 327 ? 28.481 34.061 -7.291 1.00 69.75 327 GLU A CA 1
ATOM 2588 C C . GLU A 1 327 ? 28.619 35.391 -6.539 1.00 69.75 327 GLU A C 1
ATOM 2590 O O . GLU A 1 327 ? 29.661 36.042 -6.650 1.00 69.75 327 GLU A O 1
ATOM 2595 N N . MET A 1 328 ? 27.641 35.750 -5.702 1.00 71.19 328 MET A N 1
ATOM 2596 C CA . MET A 1 328 ? 27.618 37.019 -4.955 1.00 71.19 328 MET A CA 1
ATOM 2597 C C . MET A 1 328 ? 28.616 37.075 -3.787 1.00 71.19 328 MET A C 1
ATOM 2599 O O . MET A 1 328 ? 28.951 38.155 -3.300 1.00 71.19 328 MET A O 1
ATOM 2603 N N . THR A 1 329 ? 29.118 35.929 -3.327 1.00 71.44 329 THR A N 1
ATOM 2604 C CA . THR A 1 329 ? 30.067 35.864 -2.212 1.00 71.44 329 THR A CA 1
ATOM 2605 C C . THR A 1 329 ? 31.482 36.224 -2.672 1.00 71.44 329 THR A C 1
ATOM 2607 O O . THR A 1 329 ? 32.063 35.543 -3.511 1.00 71.44 329 THR A O 1
ATOM 2610 N N . SER A 1 330 ? 32.096 37.255 -2.088 1.00 67.50 330 SER A N 1
ATOM 2611 C CA . SER A 1 330 ? 33.490 37.647 -2.374 1.00 67.50 330 SER A CA 1
ATOM 2612 C C . SER A 1 330 ? 34.540 36.840 -1.596 1.00 67.50 330 SER A C 1
ATOM 2614 O O . SER A 1 330 ? 35.731 37.102 -1.732 1.00 67.50 330 SER A O 1
ATOM 2616 N N . LEU A 1 331 ? 34.107 35.912 -0.735 1.00 69.06 331 LEU A N 1
ATOM 2617 C CA . LEU A 1 331 ? 34.981 35.136 0.155 1.00 69.06 331 LEU A CA 1
ATOM 2618 C C . LEU A 1 331 ? 35.766 34.036 -0.567 1.00 69.06 331 LEU A C 1
ATOM 2620 O O . LEU A 1 331 ? 36.800 33.616 -0.062 1.00 69.06 331 LEU A O 1
ATOM 2624 N N . TYR A 1 332 ? 35.287 33.584 -1.727 1.00 71.88 332 TYR A N 1
ATOM 2625 C CA . TYR A 1 332 ? 35.915 32.523 -2.510 1.00 71.88 332 TYR A CA 1
ATOM 2626 C C . TYR A 1 332 ? 36.447 33.080 -3.826 1.00 71.88 332 TYR A C 1
ATOM 2628 O O . TYR A 1 332 ? 35.788 33.890 -4.482 1.00 71.88 332 TYR A O 1
ATOM 2636 N N . SER A 1 333 ? 37.631 32.631 -4.230 1.00 73.69 333 SER A N 1
ATOM 2637 C CA . SER A 1 333 ? 38.171 32.923 -5.557 1.00 73.69 333 SER A CA 1
ATOM 2638 C C . SER A 1 333 ? 37.374 32.193 -6.647 1.00 73.69 333 SER A C 1
ATOM 2640 O O . SER A 1 333 ? 36.744 31.167 -6.395 1.00 73.69 333 SER A O 1
ATOM 2642 N N . ASN A 1 334 ? 37.405 32.689 -7.887 1.00 69.00 334 ASN A N 1
ATOM 2643 C CA . ASN A 1 334 ? 36.654 32.083 -8.999 1.00 69.00 334 ASN A CA 1
ATOM 2644 C C . ASN A 1 334 ? 37.037 30.612 -9.267 1.00 69.00 334 ASN A C 1
ATOM 2646 O O . ASN A 1 334 ? 36.204 29.838 -9.732 1.00 69.00 334 ASN A O 1
ATOM 2650 N N . GLU A 1 335 ? 38.267 30.207 -8.943 1.00 68.12 335 GLU A N 1
ATOM 2651 C CA . GLU A 1 335 ? 38.718 28.814 -9.050 1.00 68.12 335 GLU A CA 1
ATOM 2652 C C . GLU A 1 335 ? 38.143 27.921 -7.940 1.00 68.12 335 GLU A C 1
ATOM 2654 O O . GLU A 1 335 ? 37.751 26.785 -8.200 1.00 68.12 335 GLU A O 1
ATOM 2659 N N . GLU A 1 336 ? 38.037 28.427 -6.710 1.00 66.50 336 GLU A N 1
ATOM 2660 C CA . GLU A 1 336 ? 37.405 27.707 -5.594 1.00 66.50 336 GLU A CA 1
ATOM 2661 C C . GLU A 1 336 ? 35.897 27.588 -5.799 1.00 66.50 336 GLU A C 1
ATOM 2663 O O . GLU A 1 336 ? 35.322 26.532 -5.547 1.00 66.50 336 GLU A O 1
ATOM 2668 N N . LYS A 1 337 ? 35.270 28.638 -6.341 1.00 70.06 337 LYS A N 1
ATOM 2669 C CA . LYS A 1 337 ? 33.860 28.613 -6.735 1.00 70.06 337 LYS A CA 1
ATOM 2670 C C . LYS A 1 337 ? 33.579 27.525 -7.770 1.00 70.06 337 LYS A C 1
ATOM 2672 O O . LYS A 1 337 ? 32.626 26.772 -7.601 1.00 70.06 337 LYS A O 1
ATOM 2677 N N . ARG A 1 338 ? 34.439 27.392 -8.790 1.00 62.88 338 ARG A N 1
ATOM 2678 C CA . ARG A 1 338 ? 34.342 26.320 -9.797 1.00 62.88 338 ARG A CA 1
ATOM 2679 C C . ARG A 1 338 ? 34.496 24.931 -9.184 1.00 62.88 338 ARG A C 1
ATOM 2681 O O . ARG A 1 338 ? 33.666 24.077 -9.447 1.00 62.88 338 ARG A O 1
ATOM 2688 N N . LYS A 1 339 ? 35.466 24.723 -8.287 1.00 67.75 339 LYS A N 1
ATOM 2689 C CA . LYS A 1 339 ? 35.641 23.427 -7.602 1.00 67.75 339 LYS A CA 1
ATOM 2690 C C . LYS A 1 339 ? 34.454 23.042 -6.716 1.00 67.75 339 LYS A C 1
ATOM 2692 O O . LYS A 1 339 ? 34.089 21.872 -6.665 1.00 67.75 339 LYS A O 1
ATOM 2697 N N . ILE A 1 340 ? 33.856 24.008 -6.015 1.00 67.69 340 ILE A N 1
ATOM 2698 C CA . ILE A 1 340 ? 32.652 23.773 -5.204 1.00 67.69 340 ILE A CA 1
ATOM 2699 C C . ILE A 1 340 ? 31.462 23.446 -6.117 1.00 67.69 340 ILE A C 1
ATOM 2701 O O . ILE A 1 340 ? 30.693 22.535 -5.813 1.00 67.69 340 ILE A O 1
ATOM 2705 N N . MET A 1 341 ? 31.352 24.121 -7.262 1.00 60.91 341 MET A N 1
ATOM 2706 C CA . MET A 1 341 ? 30.309 23.860 -8.253 1.00 60.91 341 MET A CA 1
ATOM 2707 C C . MET A 1 341 ? 30.441 22.457 -8.860 1.00 60.91 341 MET A C 1
ATOM 2709 O O . MET A 1 341 ? 29.474 21.705 -8.823 1.00 60.91 341 MET A O 1
ATOM 2713 N N . ASP A 1 342 ? 31.649 22.058 -9.264 1.00 61.34 342 ASP A N 1
ATOM 2714 C CA . ASP A 1 342 ? 31.941 20.720 -9.799 1.00 61.34 342 ASP A CA 1
ATOM 2715 C C . ASP A 1 342 ? 31.700 19.597 -8.775 1.00 61.34 342 ASP A C 1
ATOM 2717 O O . ASP A 1 342 ? 31.343 18.481 -9.145 1.00 61.34 342 ASP A O 1
ATOM 2721 N N . SER A 1 343 ? 31.875 19.870 -7.475 1.00 61.69 343 SER A N 1
ATOM 2722 C CA . SER A 1 343 ? 31.610 18.881 -6.418 1.00 61.69 343 SER A CA 1
ATOM 2723 C C . SER A 1 343 ? 30.125 18.662 -6.118 1.00 61.69 343 SER A C 1
ATOM 2725 O O . SER A 1 343 ? 29.754 17.610 -5.600 1.00 61.69 343 SER A O 1
ATOM 2727 N N . ILE A 1 344 ? 29.285 19.660 -6.404 1.00 59.31 344 ILE A N 1
ATOM 2728 C CA . ILE A 1 344 ? 27.842 19.637 -6.124 1.00 59.31 344 ILE A CA 1
ATOM 2729 C C . ILE A 1 344 ? 27.064 19.219 -7.377 1.00 59.31 344 ILE A C 1
ATOM 2731 O O . ILE A 1 344 ? 26.018 18.583 -7.276 1.00 59.31 344 ILE A O 1
ATOM 2735 N N . MET A 1 345 ? 27.596 19.541 -8.553 1.00 59.84 345 MET A N 1
ATOM 2736 C CA . MET A 1 345 ? 27.060 19.178 -9.853 1.00 59.84 345 MET A CA 1
ATOM 2737 C C . MET A 1 345 ? 28.243 18.845 -10.770 1.00 59.84 345 MET A C 1
ATOM 2739 O O . MET A 1 345 ? 28.904 19.765 -11.252 1.00 59.84 345 MET A O 1
ATOM 2743 N N . PRO A 1 346 ? 28.535 17.559 -11.030 1.00 54.69 346 PRO A N 1
ATOM 2744 C CA . PRO A 1 346 ? 29.565 17.196 -11.990 1.00 54.69 346 PRO A CA 1
ATOM 2745 C C . PRO A 1 346 ? 29.122 17.695 -13.370 1.00 54.69 346 PRO A C 1
ATOM 2747 O O . PRO A 1 346 ? 28.245 17.108 -13.999 1.00 54.69 346 PRO A O 1
ATOM 2750 N N . LEU A 1 347 ? 29.696 18.800 -13.854 1.00 48.72 347 LEU A N 1
ATOM 2751 C CA . LEU A 1 347 ? 29.334 19.397 -15.150 1.00 48.72 347 LEU A CA 1
ATOM 2752 C C . LEU A 1 347 ? 29.547 18.423 -16.328 1.00 48.72 347 LEU A C 1
ATOM 2754 O O . LEU A 1 347 ? 28.886 18.541 -17.360 1.00 48.72 347 LEU A O 1
ATOM 2758 N N . ALA A 1 348 ? 30.402 17.413 -16.133 1.00 47.09 348 ALA A N 1
ATOM 2759 C CA . ALA A 1 348 ? 30.608 16.300 -17.054 1.00 47.09 348 ALA A CA 1
ATOM 2760 C C . ALA A 1 348 ? 29.339 15.455 -17.292 1.00 47.09 348 ALA A C 1
ATOM 2762 O O . ALA A 1 348 ? 29.136 14.981 -18.408 1.00 47.09 348 ALA A O 1
ATOM 2763 N N . ASP A 1 349 ? 28.462 15.324 -16.293 1.00 45.12 349 ASP A N 1
ATOM 2764 C CA . ASP A 1 349 ? 27.230 14.527 -16.386 1.00 45.12 349 ASP A CA 1
ATOM 2765 C C . ASP A 1 349 ? 26.076 15.296 -17.059 1.00 45.12 349 ASP A C 1
ATOM 2767 O O . ASP A 1 349 ? 25.062 14.709 -17.429 1.00 45.12 349 ASP A O 1
ATOM 2771 N N . LEU A 1 350 ? 26.233 16.611 -17.266 1.00 45.16 350 LEU A N 1
ATOM 2772 C CA . LEU A 1 350 ? 25.253 17.481 -17.935 1.00 45.16 350 LEU A CA 1
ATOM 2773 C C . LEU A 1 350 ? 25.633 17.834 -19.381 1.00 45.16 350 LEU A C 1
ATOM 2775 O O . LEU A 1 350 ? 24.956 18.642 -20.016 1.00 45.16 350 LEU A O 1
ATOM 2779 N N . GLY A 1 351 ? 26.701 17.235 -19.918 1.00 38.03 351 GLY A N 1
ATOM 2780 C CA . GLY A 1 351 ? 27.093 17.392 -21.322 1.00 38.03 351 GLY A CA 1
ATOM 2781 C C . GLY A 1 351 ? 27.633 18.776 -21.697 1.00 38.03 351 GLY A C 1
ATOM 2782 O O . GLY A 1 351 ? 27.724 19.090 -22.882 1.00 38.03 351 GLY A O 1
ATOM 2783 N N . VAL A 1 352 ? 28.006 19.607 -20.720 1.00 41.88 352 VAL A N 1
ATOM 2784 C CA . VAL A 1 352 ? 28.681 20.886 -20.975 1.00 41.88 352 VAL A CA 1
ATOM 2785 C C . VAL A 1 352 ? 30.187 20.634 -20.971 1.00 41.88 352 VAL A C 1
ATOM 2787 O O . VAL A 1 352 ? 30.838 20.683 -19.932 1.00 41.88 352 VAL A O 1
ATOM 2790 N N . THR A 1 353 ? 30.741 20.315 -22.139 1.00 35.03 353 THR A N 1
ATOM 2791 C CA . THR A 1 353 ? 32.194 20.331 -22.360 1.00 35.03 353 THR A CA 1
ATOM 2792 C C . THR A 1 353 ? 32.611 21.712 -22.855 1.00 35.03 353 THR A C 1
ATOM 2794 O O . THR A 1 353 ? 32.121 22.112 -23.908 1.00 35.03 353 THR A O 1
ATOM 2797 N N . ASP A 1 354 ? 33.475 22.368 -22.070 1.00 39.16 354 ASP A N 1
ATOM 2798 C CA . ASP A 1 354 ? 34.227 23.625 -22.291 1.00 39.16 354 ASP A CA 1
ATOM 2799 C C . ASP A 1 354 ? 33.729 24.635 -23.344 1.00 39.16 354 ASP A C 1
ATOM 2801 O O . ASP A 1 354 ? 33.827 24.369 -24.566 1.00 39.16 354 ASP A O 1
#

Organism: NCBI:txid1667024

Secondary structure (DSSP, 8-state):
---------------PPPPTTT-HHHHHHHHHT--GGGS-------TTGGGHHHHHHHHHHHHHHHHHHHHHHTEEPPTTT-HHHHHHHHSPB-SSS-B--HHHHHHHHHHTT--EEEEEEEPTT-SS-EEEEE-TT-TTGGGS-GGGEEEE--TT-THHHHHHHHHHHHHHHHHHHHHHHHHHT--EEE-TTHHHHTT-HHHHHHHHHHHHHHHHHHHTT------TT-EEE------HHHHHHHHHHHHHHHHHH---HHHHH------TT--SHHHHHHHHHHHHHHIIIIIHHHHHHHHSS--EEPP--HHHHHHHHHHHHHHH-TTS-HHHHHHHHHHHS-GGGGT---

Solvent-accessible surface area (backbone atoms only — not comparable to full-atom values): 20902 Å² total; per-residue (Å²): 136,89,88,86,82,78,89,77,80,82,69,76,76,82,77,70,80,76,57,83,87,80,43,60,68,64,51,50,49,57,61,66,58,51,44,89,88,58,49,84,67,74,76,70,76,58,73,55,73,79,36,47,66,58,47,34,54,50,52,47,36,53,49,44,44,53,52,53,54,59,29,53,72,45,48,40,77,50,77,90,49,34,74,73,23,47,46,58,23,40,38,66,43,97,46,102,67,73,45,66,12,54,51,56,56,53,33,53,25,48,59,67,40,30,67,44,35,29,37,60,40,68,42,90,98,44,91,58,21,39,48,64,45,83,46,64,90,49,94,57,67,87,80,50,69,70,91,42,53,47,74,47,79,22,67,84,45,64,67,40,65,54,48,48,57,36,43,47,51,40,48,56,37,50,54,50,47,52,51,45,53,54,49,42,73,37,77,46,72,47,65,70,64,51,81,66,37,68,76,36,73,68,55,43,52,51,52,54,51,50,54,51,49,38,53,50,19,59,75,70,75,44,89,57,92,71,58,96,76,45,49,81,44,68,54,85,66,80,60,62,68,46,51,55,52,41,53,51,32,48,51,52,52,22,61,78,61,50,36,38,59,39,76,76,74,67,49,70,82,72,49,103,84,53,88,54,56,69,48,50,52,40,38,49,54,32,28,53,50,50,34,66,75,54,47,45,64,53,48,30,68,72,71,72,48,84,73,49,70,54,76,74,64,71,56,51,58,55,46,49,53,47,50,52,52,57,70,71,41,84,90,55,54,77,68,55,49,48,53,55,46,43,74,77,46,54,49,77,83,72,73,63,76,132

pLDDT: mean 70.78, std 16.65, range [29.17, 91.44]

Sequence (354 aa):
MGLYDDPENKAGSPESPPDKKSNFEVYYNFIRAKSPENLPVITEFDPFALARTRYIEIAIRELYSRIMYTTLDIVSIPDEIGSSDFSKTVYDTHSPKLLRGLMHYIVEAMADEQKIVLRKRAFKGRTNAFYFEEKTNSTDLQKENQLDLVTLDFEEFHKTELLEAYFGMVFDAIVSAAKLIRIGGSVVLKVKDLSDLISDKEVLLAVETQVKQINLALKEGKGAYLDSESDIEMPTVDMKPTKEQLEYAYSLICNATGRPMSFVNGQLAGGLSTSGEGDRKQNRQASIFDFNQILRGVLESVFGADFEIKPDTEQLTELSAFMNSLEMTSLYSNEEKRKIMDSIMPLADLGVTD